Protein AF-A0A6A6VDF6-F1 (afdb_monomer)

Secondary structure (DSSP, 8-state):
------SBSSHHHHHHHHHH-B----TT-B-TTT-PBEEPSS---S----S-S---EEEEE-TTS-EEEHHHHHHHHHH-S--B-TTT--B-B--TTHHHHHHH---HHHHHHHHHHHHHHHTT-HHHHHHHHHHHHHHHHHHHHHHHHHHH--SSHHHHHHHHHHHHHHHHHTTSS--------------

Structure (mmCIF, N/CA/C/O backbone):
data_AF-A0A6A6VDF6-F1
#
_entry.id   AF-A0A6A6VDF6-F1
#
loop_
_atom_site.group_PDB
_atom_site.id
_atom_site.type_symbol
_atom_site.label_atom_id
_atom_site.label_alt_id
_atom_site.label_comp_id
_atom_site.label_asym_id
_atom_site.label_entity_id
_atom_site.label_seq_id
_atom_site.pdbx_PDB_ins_code
_atom_site.Cartn_x
_atom_site.Cartn_y
_atom_site.Cartn_z
_atom_site.occupancy
_atom_site.B_iso_or_equiv
_atom_site.auth_seq_id
_atom_site.auth_comp_id
_atom_site.auth_asym_id
_atom_site.auth_atom_id
_atom_site.pdbx_PDB_model_num
ATOM 1 N N . MET A 1 1 ? -11.102 -23.446 1.096 1.00 37.62 1 MET A N 1
ATOM 2 C CA . MET A 1 1 ? -10.041 -22.755 0.337 1.00 37.62 1 MET A CA 1
ATOM 3 C C . MET A 1 1 ? -10.250 -21.279 0.611 1.00 37.62 1 MET A C 1
ATOM 5 O O . MET A 1 1 ? -11.314 -20.788 0.270 1.00 37.62 1 MET A O 1
ATOM 9 N N . ALA A 1 2 ? -9.369 -20.634 1.377 1.00 41.72 2 ALA A N 1
ATOM 10 C CA . ALA A 1 2 ? -9.493 -19.199 1.618 1.00 41.72 2 ALA A CA 1
ATOM 11 C C . ALA A 1 2 ? -9.151 -18.491 0.305 1.00 41.72 2 ALA A C 1
ATOM 13 O O . ALA A 1 2 ? -8.093 -18.762 -0.264 1.00 41.72 2 ALA A O 1
ATOM 14 N N . ASN A 1 3 ? -10.070 -17.674 -0.204 1.00 47.56 3 ASN A N 1
ATOM 15 C CA . ASN A 1 3 ? -9.808 -16.845 -1.371 1.00 47.56 3 ASN A CA 1
ATOM 16 C C . ASN A 1 3 ? -8.631 -15.931 -1.009 1.00 47.56 3 ASN A C 1
ATOM 18 O O . ASN A 1 3 ? -8.730 -15.139 -0.077 1.00 47.56 3 ASN A O 1
ATOM 22 N N . ASN A 1 4 ? -7.504 -16.110 -1.698 1.00 54.25 4 ASN A N 1
ATOM 23 C CA . ASN A 1 4 ? -6.326 -15.246 -1.583 1.00 54.25 4 ASN A CA 1
ATOM 24 C C . ASN A 1 4 ? -6.492 -13.963 -2.409 1.00 54.25 4 ASN A C 1
ATOM 26 O O . ASN A 1 4 ? -5.514 -13.253 -2.627 1.00 54.25 4 ASN A O 1
ATOM 30 N N . ASP A 1 5 ? -7.705 -13.688 -2.885 1.00 64.50 5 ASP A N 1
ATOM 31 C CA . ASP A 1 5 ? -7.997 -12.454 -3.586 1.00 64.50 5 ASP A CA 1
ATOM 32 C C . ASP A 1 5 ? -7.853 -11.301 -2.587 1.00 64.50 5 ASP A C 1
ATOM 34 O O . ASP A 1 5 ? -8.488 -11.321 -1.523 1.00 64.50 5 ASP A O 1
ATOM 38 N N . PRO A 1 6 ? -6.980 -10.324 -2.873 1.00 73.56 6 PRO A N 1
ATOM 39 C CA . PRO A 1 6 ? -6.805 -9.192 -1.990 1.00 73.56 6 PRO A CA 1
ATOM 40 C C . PRO A 1 6 ? -8.129 -8.433 -1.852 1.00 73.56 6 PRO A C 1
ATOM 42 O O . PRO A 1 6 ? -8.826 -8.212 -2.843 1.00 73.56 6 PRO A O 1
ATOM 45 N N . PRO A 1 7 ? -8.483 -8.007 -0.631 1.00 80.94 7 PRO A N 1
ATOM 46 C CA . PRO A 1 7 ? -9.771 -7.377 -0.364 1.00 80.94 7 PRO A CA 1
ATOM 47 C C . PRO A 1 7 ? -9.919 -5.985 -0.993 1.00 80.94 7 PRO A C 1
ATOM 49 O O . PRO A 1 7 ? -11.035 -5.470 -1.040 1.00 80.94 7 PRO A O 1
ATOM 52 N N . PHE A 1 8 ? -8.828 -5.367 -1.460 1.00 87.31 8 PHE A N 1
ATOM 53 C CA . PHE A 1 8 ? -8.838 -4.015 -2.016 1.00 87.31 8 PHE A CA 1
ATOM 54 C C . PHE A 1 8 ? -8.110 -3.933 -3.363 1.00 87.31 8 PHE A C 1
ATOM 56 O O . PHE A 1 8 ? -7.051 -4.529 -3.567 1.00 87.31 8 PHE A O 1
ATOM 63 N N . GLU A 1 9 ? -8.650 -3.118 -4.267 1.00 83.19 9 GLU A N 1
ATOM 64 C CA . GLU A 1 9 ? -8.096 -2.907 -5.610 1.00 83.19 9 GLU A CA 1
ATOM 65 C C . GLU A 1 9 ? -6.857 -2.001 -5.611 1.00 83.19 9 GLU A C 1
ATOM 67 O O . GLU A 1 9 ? -6.072 -2.028 -6.553 1.00 83.19 9 GLU A O 1
ATOM 72 N N . SER A 1 10 ? -6.667 -1.182 -4.571 1.00 84.00 10 SER A N 1
ATOM 73 C CA . SER A 1 10 ? -5.547 -0.241 -4.499 1.00 84.00 10 SER A CA 1
ATOM 74 C C . SER A 1 10 ? -5.135 0.119 -3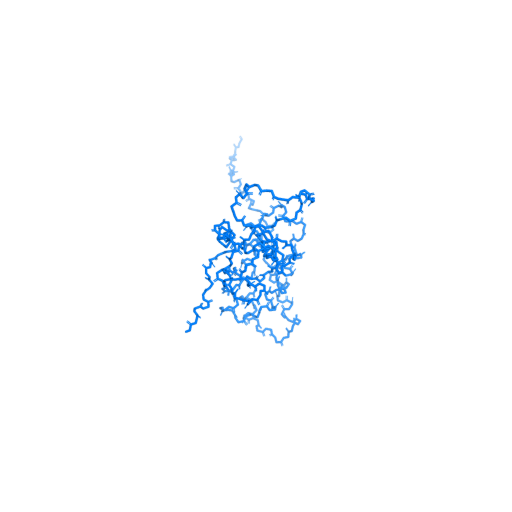.067 1.00 84.00 10 SER A C 1
ATOM 76 O O . SER A 1 10 ? -5.892 -0.046 -2.101 1.00 84.00 10 SER A O 1
ATOM 78 N N . ARG A 1 11 ? -3.935 0.699 -2.939 1.00 88.81 11 ARG A N 1
ATOM 79 C CA . ARG A 1 11 ? -3.426 1.287 -1.687 1.00 88.81 11 ARG A CA 1
ATOM 80 C C . ARG A 1 11 ? -4.340 2.396 -1.151 1.00 88.81 11 ARG A C 1
ATOM 82 O O . ARG A 1 11 ? -4.521 2.499 0.057 1.00 88.81 11 ARG A O 1
ATOM 89 N N . THR A 1 12 ? -4.944 3.190 -2.033 1.00 88.81 12 THR A N 1
ATOM 90 C CA . THR A 1 12 ? -5.851 4.286 -1.657 1.00 88.81 12 THR A CA 1
ATOM 91 C C . THR A 1 12 ? -7.123 3.752 -1.009 1.00 88.81 12 THR A C 1
ATOM 93 O O . THR A 1 12 ? -7.444 4.137 0.111 1.00 88.81 12 THR A O 1
ATOM 96 N N . THR A 1 13 ? -7.782 2.781 -1.651 1.00 90.19 13 THR A N 1
ATOM 97 C CA . THR A 1 13 ? -8.988 2.132 -1.101 1.00 90.19 13 THR A CA 1
ATOM 98 C C . THR A 1 13 ? -8.709 1.428 0.227 1.00 90.19 13 THR A C 1
ATOM 100 O O . THR A 1 13 ? -9.561 1.381 1.110 1.00 90.19 13 THR A O 1
ATOM 103 N N . PHE A 1 14 ? -7.485 0.923 0.406 1.00 92.56 14 PHE A N 1
ATOM 104 C CA . PHE A 1 14 ? -7.053 0.368 1.682 1.00 92.56 14 PHE A CA 1
ATOM 105 C C . PHE A 1 14 ? -6.965 1.435 2.786 1.00 92.56 14 PHE A C 1
ATOM 107 O O . PHE A 1 14 ? -7.399 1.180 3.907 1.00 92.56 14 PHE A O 1
ATOM 114 N N . PHE A 1 15 ? -6.442 2.631 2.503 1.00 92.31 15 PHE A N 1
ATOM 115 C CA . PHE A 1 15 ? -6.383 3.709 3.497 1.00 92.31 15 PHE A CA 1
ATOM 116 C C . PHE A 1 15 ? -7.769 4.253 3.863 1.00 92.31 15 PHE A C 1
ATOM 118 O O . PHE A 1 15 ? -8.039 4.450 5.046 1.00 92.31 15 PHE A O 1
ATOM 125 N N . GLU A 1 16 ? -8.681 4.376 2.898 1.00 92.50 16 GLU A N 1
ATOM 126 C CA . GLU A 1 16 ? -10.089 4.707 3.172 1.00 92.50 16 GLU A CA 1
ATOM 127 C C . GLU A 1 16 ? -10.763 3.655 4.066 1.00 92.50 16 GLU A C 1
ATOM 129 O O . GLU A 1 16 ? -11.541 3.980 4.966 1.00 92.50 16 GLU A O 1
ATOM 134 N N . TYR A 1 17 ? -10.441 2.375 3.862 1.00 93.12 17 TYR A N 1
ATOM 135 C CA . TYR A 1 17 ? -10.909 1.306 4.738 1.00 93.12 17 TYR A CA 1
ATOM 136 C C . TYR A 1 17 ? -10.392 1.476 6.174 1.00 93.12 17 TYR A C 1
ATOM 138 O O . TYR A 1 17 ? -11.167 1.305 7.117 1.00 93.12 17 TYR A O 1
ATOM 146 N N . LEU A 1 18 ? -9.118 1.841 6.371 1.00 92.81 18 LEU A N 1
ATOM 147 C CA . LEU A 1 18 ? -8.559 2.048 7.714 1.00 92.81 18 LEU A CA 1
ATOM 148 C C . LEU A 1 18 ? -9.300 3.141 8.489 1.00 92.81 18 LEU A C 1
ATOM 150 O O . LEU A 1 18 ? -9.537 2.981 9.686 1.00 92.81 18 LEU A O 1
ATOM 154 N N . ASP A 1 19 ? -9.708 4.218 7.817 1.00 90.25 19 ASP A N 1
ATOM 155 C CA . ASP A 1 19 ? -10.449 5.313 8.449 1.00 90.25 19 ASP A CA 1
ATOM 156 C C . ASP A 1 19 ? -11.809 4.874 9.004 1.00 90.25 19 ASP A C 1
ATOM 158 O O . ASP A 1 19 ? -12.257 5.403 10.029 1.00 90.25 19 ASP A O 1
ATOM 162 N N . ASN A 1 20 ? -12.417 3.870 8.371 1.00 89.94 20 ASN A N 1
ATOM 163 C CA . ASN A 1 20 ? -13.711 3.303 8.743 1.00 89.94 20 ASN A CA 1
ATOM 164 C C . ASN A 1 20 ? -13.606 2.066 9.652 1.00 89.94 20 ASN A C 1
ATOM 166 O O . ASN A 1 20 ? -14.602 1.655 10.239 1.00 89.94 20 ASN A O 1
ATOM 170 N N . SER A 1 21 ? -12.413 1.488 9.807 1.00 90.75 21 SER A N 1
ATOM 171 C CA . SER A 1 21 ? -12.190 0.216 10.519 1.00 90.75 21 SER A CA 1
ATOM 172 C C . SER A 1 21 ? -11.595 0.409 11.909 1.00 90.75 21 SER A C 1
ATOM 174 O O . SER A 1 21 ? -10.763 -0.380 12.365 1.00 90.75 21 SER A O 1
ATOM 176 N N . LYS A 1 22 ? -11.998 1.490 12.577 1.00 91.75 22 LYS A N 1
ATOM 177 C CA . LYS A 1 22 ? -11.599 1.784 13.953 1.00 91.75 22 LYS A CA 1
ATOM 178 C C . LYS A 1 22 ? -12.297 0.812 14.889 1.00 91.75 22 LYS A C 1
ATOM 180 O O . LYS A 1 22 ? -13.502 0.601 14.773 1.00 91.75 22 LYS A O 1
ATOM 185 N N . VAL A 1 23 ? -11.537 0.224 15.801 1.00 90.25 23 VAL A N 1
ATOM 186 C CA . VAL A 1 23 ? -12.050 -0.793 16.719 1.00 90.25 23 VAL A CA 1
ATOM 187 C C . VAL A 1 23 ? -11.798 -0.406 18.157 1.00 90.25 23 VAL A C 1
ATOM 189 O O . VAL A 1 23 ? -10.811 0.246 18.493 1.00 90.25 23 VAL A O 1
ATOM 192 N N . ASP A 1 24 ? -12.697 -0.853 19.018 1.00 88.19 24 ASP A N 1
ATOM 193 C CA . ASP A 1 24 ? -12.529 -0.702 20.447 1.00 88.19 24 ASP A CA 1
ATOM 194 C C . ASP A 1 24 ? -11.635 -1.829 20.961 1.00 88.19 24 ASP A C 1
ATOM 196 O O . ASP A 1 24 ? -11.909 -3.015 20.763 1.00 88.19 24 ASP A O 1
ATOM 200 N N . VAL A 1 25 ? -10.530 -1.450 21.597 1.00 84.06 25 VAL A N 1
ATOM 201 C CA . VAL A 1 25 ? -9.543 -2.385 22.138 1.00 84.06 25 VAL A CA 1
ATOM 202 C C . VAL A 1 25 ? -9.620 -2.424 23.654 1.00 84.06 25 VAL A C 1
ATOM 204 O O . VAL A 1 25 ? -10.074 -1.482 24.308 1.00 84.06 25 VAL A O 1
ATOM 207 N N . THR A 1 26 ? -9.158 -3.528 24.234 1.00 81.94 26 THR A N 1
ATOM 208 C CA . THR A 1 26 ? -9.005 -3.624 25.684 1.00 81.94 26 THR A CA 1
ATOM 209 C C . THR A 1 26 ? -8.045 -2.536 26.176 1.00 81.94 26 THR A C 1
ATOM 211 O O . THR A 1 26 ? -6.965 -2.396 25.590 1.00 81.94 26 THR A O 1
ATOM 214 N N . PRO A 1 27 ? -8.378 -1.801 27.253 1.00 78.62 27 PRO A N 1
ATOM 215 C CA . PRO A 1 27 ? -7.474 -0.813 27.832 1.00 78.62 27 PRO A CA 1
ATOM 216 C C . PRO A 1 27 ? -6.091 -1.417 28.106 1.00 78.62 27 PRO A C 1
ATOM 218 O O . PRO A 1 27 ? -5.984 -2.481 28.714 1.00 78.62 27 PRO A O 1
ATOM 221 N N . GLY A 1 28 ? -5.034 -0.753 27.631 1.00 79.50 28 GLY A N 1
ATOM 222 C CA . GLY A 1 28 ? -3.654 -1.241 27.744 1.00 79.50 28 GLY A CA 1
ATOM 223 C C . GLY A 1 28 ? -3.185 -2.161 26.609 1.00 79.50 28 GLY A C 1
ATOM 224 O O . GLY A 1 28 ? -2.050 -2.638 26.661 1.00 79.50 28 GLY A O 1
ATOM 225 N N . ALA A 1 29 ? -4.006 -2.403 25.580 1.00 85.31 29 ALA A N 1
ATOM 226 C CA . ALA A 1 29 ? -3.548 -3.035 24.343 1.00 85.31 29 ALA A CA 1
ATOM 227 C C . ALA A 1 29 ? -2.436 -2.197 23.694 1.00 85.31 29 ALA A C 1
ATOM 229 O O . ALA A 1 29 ? -2.516 -0.968 23.652 1.00 85.31 29 ALA A O 1
ATOM 230 N N . LYS A 1 30 ? -1.399 -2.866 23.184 1.00 89.62 30 LYS A N 1
ATOM 231 C CA . LYS A 1 30 ? -0.235 -2.219 22.568 1.00 89.62 30 LYS A CA 1
ATOM 232 C C . LYS A 1 30 ? -0.214 -2.462 21.068 1.00 89.62 30 LYS A C 1
ATOM 234 O O . LYS A 1 30 ? -0.606 -3.527 20.606 1.00 89.62 30 LYS A O 1
ATOM 239 N N . CYS A 1 31 ? 0.276 -1.484 20.320 1.00 89.00 31 CYS A N 1
ATOM 240 C CA . CYS A 1 31 ? 0.545 -1.634 18.897 1.00 89.00 31 CYS A CA 1
ATOM 241 C C . CYS A 1 31 ? 1.783 -2.518 18.684 1.00 89.00 31 CYS A C 1
ATOM 243 O O . CYS A 1 31 ? 2.833 -2.251 19.260 1.00 89.00 31 CYS A O 1
ATOM 245 N N . ASP A 1 32 ? 1.715 -3.513 17.803 1.00 88.75 32 ASP A N 1
ATOM 246 C CA . ASP A 1 32 ? 2.871 -4.379 17.517 1.00 88.75 32 ASP A CA 1
ATOM 247 C C . ASP A 1 32 ? 3.976 -3.695 16.689 1.00 88.75 32 ASP A C 1
ATOM 249 O O . ASP A 1 32 ? 5.085 -4.214 16.598 1.00 88.75 32 ASP A O 1
ATOM 253 N N . ILE A 1 33 ? 3.695 -2.529 16.091 1.00 88.56 33 ILE A N 1
ATOM 254 C CA . ILE A 1 33 ? 4.665 -1.775 15.277 1.00 88.56 33 ILE A CA 1
ATOM 255 C C . ILE A 1 33 ? 5.471 -0.794 16.140 1.00 88.56 33 ILE A C 1
ATOM 257 O O . ILE A 1 33 ? 6.688 -0.721 16.010 1.00 88.56 33 ILE A O 1
ATOM 261 N N . CYS A 1 34 ? 4.801 -0.021 17.002 1.00 88.19 34 CYS A N 1
ATOM 262 C CA . CYS A 1 34 ? 5.433 1.038 17.801 1.00 88.19 34 CYS A CA 1
ATOM 263 C C . CYS A 1 34 ? 5.451 0.760 19.312 1.00 88.19 34 CYS A C 1
ATOM 265 O O . CYS A 1 34 ? 6.075 1.505 20.058 1.00 88.19 34 CYS A O 1
ATOM 267 N N . HIS A 1 35 ? 4.768 -0.290 19.777 1.00 88.56 35 HIS A N 1
ATOM 268 C CA . HIS A 1 35 ? 4.619 -0.669 21.191 1.00 88.56 35 HIS A CA 1
ATOM 269 C C . HIS A 1 35 ? 3.893 0.345 22.088 1.00 88.56 35 HIS A C 1
ATOM 271 O O . HIS A 1 35 ? 3.819 0.143 23.305 1.00 88.56 35 HIS A O 1
ATOM 277 N N . LEU A 1 36 ? 3.298 1.377 21.487 1.00 85.94 36 LEU A N 1
ATOM 278 C CA . LEU A 1 36 ? 2.483 2.384 22.159 1.00 85.94 36 LEU A CA 1
ATOM 279 C C . LEU A 1 36 ? 1.087 1.862 22.489 1.00 85.94 36 LEU A C 1
ATOM 281 O O . LEU A 1 36 ? 0.604 0.906 21.874 1.00 85.94 36 LEU A O 1
ATOM 285 N N . THR A 1 37 ? 0.439 2.501 23.461 1.00 86.50 37 THR A N 1
ATOM 286 C CA . THR A 1 37 ? -0.911 2.124 23.893 1.00 86.50 37 THR A CA 1
ATOM 287 C C . THR A 1 37 ? -1.932 2.555 22.846 1.00 86.50 37 THR A C 1
ATOM 289 O O . THR A 1 37 ? -1.972 3.711 22.426 1.00 86.50 37 THR A O 1
ATOM 292 N N . LEU A 1 38 ? -2.774 1.612 22.438 1.00 87.19 38 LEU A N 1
ATOM 293 C CA . LEU A 1 38 ? -3.853 1.852 21.496 1.00 87.19 38 LEU A CA 1
ATOM 294 C C . LEU A 1 38 ? -5.054 2.496 22.198 1.00 87.19 38 LEU A C 1
ATOM 296 O O . LEU A 1 38 ? -5.444 2.069 23.287 1.00 87.19 38 LEU A O 1
ATOM 300 N N . THR A 1 39 ? -5.662 3.496 21.563 1.00 82.88 39 THR A N 1
ATOM 301 C CA . THR A 1 39 ? -6.882 4.142 22.048 1.00 82.88 39 THR A CA 1
ATOM 302 C C . THR A 1 39 ? -8.127 3.661 21.326 1.00 82.88 39 THR A C 1
ATOM 304 O O . THR A 1 39 ? -8.152 3.423 20.116 1.00 82.88 39 THR A O 1
ATOM 307 N N . THR A 1 40 ? -9.176 3.532 22.129 1.00 72.50 40 THR A N 1
ATOM 308 C CA . THR A 1 40 ? -10.550 3.237 21.734 1.00 72.50 40 THR A CA 1
ATOM 309 C C . THR A 1 40 ? -11.157 4.431 20.994 1.00 72.50 40 THR A C 1
ATOM 311 O O . THR A 1 40 ? -10.842 5.583 21.288 1.00 72.50 40 THR A O 1
ATOM 314 N N . SER A 1 41 ? -12.055 4.166 20.045 1.00 61.44 41 SER A N 1
ATOM 315 C CA . SER A 1 41 ? -12.654 5.181 19.165 1.00 61.44 41 SER A CA 1
ATOM 316 C C . SER A 1 41 ? -13.641 6.138 19.860 1.00 61.44 41 SER A C 1
ATOM 318 O O . SER A 1 41 ? -14.020 7.165 19.293 1.00 61.44 41 SER A O 1
ATOM 320 N N . ALA A 1 42 ? -14.042 5.831 21.095 1.00 54.16 42 ALA A N 1
ATOM 321 C CA . ALA A 1 42 ? -14.980 6.626 21.875 1.00 54.16 42 ALA A CA 1
ATOM 322 C C . ALA A 1 42 ? -14.275 7.708 22.722 1.00 54.16 42 ALA A C 1
ATOM 324 O O . ALA A 1 42 ? -13.282 7.413 23.393 1.00 54.16 42 ALA A O 1
ATOM 325 N N . PRO A 1 43 ? -14.825 8.936 22.806 1.00 47.25 43 PRO A N 1
ATOM 326 C CA . PRO A 1 43 ? -14.380 9.922 23.778 1.00 47.25 43 PRO A CA 1
ATOM 327 C C .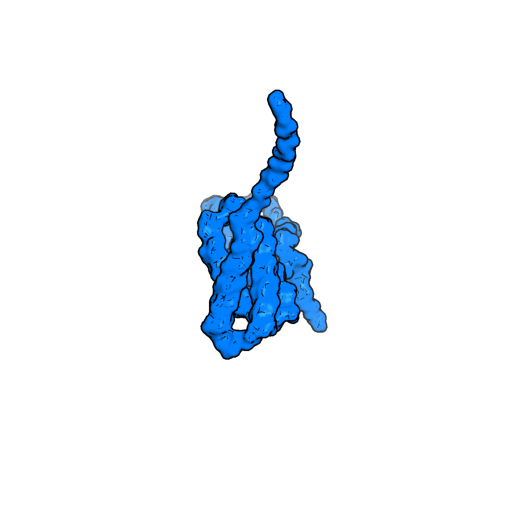 PRO A 1 43 ? -14.859 9.479 25.164 1.00 47.25 43 PRO A C 1
ATOM 329 O O . PRO A 1 43 ? -15.961 9.818 25.595 1.00 47.25 43 PRO A O 1
ATOM 332 N N . GLN A 1 44 ? -14.060 8.681 25.873 1.00 49.22 44 GLN A N 1
ATOM 333 C CA . GLN A 1 44 ? -14.355 8.391 27.270 1.00 49.22 44 GLN A CA 1
ATOM 334 C C . GLN A 1 44 ? -14.008 9.604 28.130 1.00 49.22 44 GLN A C 1
ATOM 336 O O . GLN A 1 44 ? -12.873 9.866 28.521 1.00 49.22 44 GLN A O 1
ATOM 341 N N . VAL A 1 45 ? -15.072 10.359 28.379 1.00 44.53 45 VAL A N 1
ATOM 342 C CA . VAL A 1 45 ? -15.262 11.272 29.494 1.00 44.53 45 VAL A CA 1
ATOM 343 C C . VAL A 1 45 ? -14.790 10.607 30.798 1.00 44.53 45 VAL A C 1
ATOM 345 O O . VAL A 1 45 ? -15.256 9.531 31.159 1.00 44.53 45 VAL A O 1
ATOM 348 N N . LEU A 1 46 ? -13.921 11.335 31.505 1.00 49.12 46 LEU A N 1
ATOM 349 C CA . LEU A 1 46 ? -13.503 11.194 32.907 1.00 49.12 46 LEU A CA 1
ATOM 350 C C . LEU A 1 46 ? -12.466 10.107 33.267 1.00 49.12 46 LEU A C 1
ATOM 352 O O . LEU A 1 46 ? -12.774 9.012 33.717 1.00 49.12 46 LEU A O 1
ATOM 356 N N . GLN A 1 47 ? -11.223 10.601 33.307 1.00 53.97 47 GLN A N 1
ATOM 357 C CA . GLN A 1 47 ? -10.403 10.667 34.523 1.00 53.97 47 GLN A CA 1
ATOM 358 C C . GLN A 1 47 ? -9.593 9.419 34.898 1.00 53.97 47 GLN A C 1
ATOM 360 O O . GLN A 1 47 ? -10.014 8.613 35.720 1.00 53.97 47 GLN A O 1
ATOM 365 N N . GLN A 1 48 ? -8.326 9.413 34.463 1.00 46.25 48 GLN A N 1
ATOM 366 C CA . GLN A 1 48 ? -7.197 9.470 35.399 1.00 46.25 48 GLN A CA 1
ATOM 367 C C . GLN A 1 48 ? -5.865 9.831 34.720 1.00 46.25 48 GLN A C 1
ATOM 369 O O . GLN A 1 48 ? -5.466 9.239 33.728 1.00 46.25 48 GLN A O 1
ATOM 374 N N . ALA A 1 49 ? -5.199 10.794 35.364 1.00 40.94 49 ALA A N 1
ATOM 375 C CA . ALA A 1 49 ? -3.774 11.114 35.334 1.00 40.94 49 ALA A CA 1
ATOM 376 C C . ALA A 1 49 ? -3.168 11.662 34.029 1.00 40.94 49 ALA A C 1
ATOM 378 O O . ALA A 1 49 ? -2.664 10.956 33.165 1.00 40.94 49 ALA A O 1
ATOM 379 N N . ALA A 1 50 ? -3.100 12.992 34.006 1.00 45.72 50 ALA A N 1
ATOM 380 C CA . ALA A 1 50 ? -2.062 13.766 33.351 1.00 45.72 50 ALA A CA 1
ATOM 381 C C . ALA A 1 50 ? -0.652 13.181 33.588 1.00 45.72 50 ALA A C 1
ATOM 383 O O . ALA A 1 50 ? -0.023 13.465 34.604 1.00 45.72 50 ALA A O 1
ATOM 384 N N . THR A 1 51 ? -0.139 12.436 32.612 1.00 40.84 51 THR A N 1
ATOM 385 C CA . THR A 1 51 ? 1.293 12.356 32.302 1.00 40.84 51 THR A CA 1
ATOM 386 C C . THR A 1 51 ? 1.439 12.302 30.779 1.00 40.84 51 THR A C 1
ATOM 388 O O . THR A 1 51 ? 1.095 11.296 30.173 1.00 40.84 51 THR A O 1
ATOM 391 N N . SER A 1 52 ? 1.894 13.419 30.196 1.00 43.19 52 SER A N 1
ATOM 392 C CA . SER A 1 52 ? 2.267 13.662 28.784 1.00 43.19 52 SER A CA 1
ATOM 393 C C . SER A 1 52 ? 1.225 13.357 27.693 1.00 43.19 52 SER A C 1
ATOM 395 O O . SER A 1 52 ? 0.884 12.217 27.410 1.00 43.19 52 SER A O 1
ATOM 397 N N . ALA A 1 53 ? 0.787 14.413 27.012 1.00 45.16 53 ALA A N 1
ATOM 398 C CA . ALA A 1 53 ? -0.240 14.445 25.975 1.00 45.16 53 ALA A CA 1
ATOM 399 C C . ALA A 1 53 ? 0.159 13.857 24.596 1.00 45.16 53 ALA A C 1
ATOM 401 O O . ALA A 1 53 ? -0.393 14.284 23.592 1.00 45.16 53 ALA A O 1
ATOM 402 N N . GLU A 1 54 ? 1.092 12.906 24.494 1.00 53.22 54 GLU A N 1
ATOM 403 C CA . GLU A 1 54 ? 1.863 12.754 23.241 1.00 53.22 54 GLU A CA 1
ATOM 404 C C . GLU A 1 54 ? 2.067 11.304 22.743 1.00 53.22 54 GLU A C 1
ATOM 406 O O . GLU A 1 54 ? 3.069 11.056 22.087 1.00 53.22 54 GLU A O 1
ATOM 411 N N . ASP A 1 55 ? 1.200 10.320 23.044 1.00 59.03 55 ASP A N 1
ATOM 412 C CA . ASP A 1 55 ? 1.544 8.918 22.683 1.00 59.03 55 ASP A CA 1
ATOM 413 C C . ASP A 1 55 ? 0.375 7.935 22.460 1.00 59.03 55 ASP A C 1
ATOM 415 O O . ASP A 1 55 ? 0.472 6.736 22.727 1.00 59.03 55 ASP A O 1
ATOM 419 N N . HIS A 1 56 ? -0.773 8.440 22.007 1.00 65.25 56 HIS A N 1
ATOM 420 C CA . HIS A 1 56 ? -1.987 7.639 21.838 1.00 65.25 56 HIS A CA 1
ATOM 421 C C . HIS A 1 56 ? -2.303 7.400 20.355 1.00 65.25 56 HIS A C 1
ATOM 423 O O . HIS A 1 56 ? -2.615 8.339 19.625 1.00 65.25 56 HIS A O 1
ATOM 429 N N . GLU A 1 57 ? -2.276 6.137 19.925 1.00 79.06 57 GLU A N 1
ATOM 430 C CA . GLU A 1 57 ? -2.568 5.723 18.545 1.00 79.06 57 GLU A CA 1
ATOM 431 C C . GLU A 1 57 ? -3.965 5.104 18.425 1.00 79.06 57 GLU A C 1
ATOM 433 O O . GLU A 1 57 ? -4.326 4.212 19.191 1.00 79.06 57 GLU A O 1
ATOM 438 N N . VAL A 1 58 ? -4.746 5.527 17.428 1.00 89.12 58 VAL A N 1
ATOM 439 C CA . VAL A 1 58 ? -6.102 4.998 17.201 1.00 89.12 58 VAL A CA 1
ATOM 440 C C . VAL A 1 58 ? -6.024 3.560 16.697 1.00 89.12 58 VAL A C 1
ATOM 442 O O . VAL A 1 58 ? -5.378 3.300 15.680 1.00 89.12 58 VAL A O 1
ATOM 445 N N . ALA A 1 59 ? -6.710 2.632 17.365 1.00 91.25 59 ALA A N 1
ATOM 446 C CA . ALA A 1 59 ? -6.742 1.233 16.951 1.00 91.25 59 ALA A CA 1
ATOM 447 C C . ALA A 1 59 ? -7.568 1.025 15.674 1.00 91.25 59 ALA A C 1
ATOM 449 O O . ALA A 1 59 ? -8.736 1.412 15.605 1.00 91.25 59 ALA A O 1
ATOM 450 N N . VAL A 1 60 ? -6.984 0.348 14.685 1.00 93.00 60 VAL A N 1
ATOM 451 C CA . VAL A 1 60 ? -7.661 -0.080 13.453 1.00 93.00 60 VAL A CA 1
ATOM 452 C C . VAL A 1 60 ? -7.459 -1.569 13.211 1.00 93.00 60 VAL A C 1
ATOM 454 O O . VAL A 1 60 ? -6.386 -2.108 13.486 1.00 93.00 60 VAL A O 1
ATOM 457 N N . GLN A 1 61 ? -8.482 -2.236 12.675 1.00 93.81 61 GLN A N 1
ATOM 458 C CA . GLN A 1 61 ? -8.439 -3.661 12.356 1.00 93.81 61 GLN A CA 1
ATOM 459 C C . GLN A 1 61 ? -8.305 -3.903 10.849 1.00 93.81 61 GLN A C 1
ATOM 461 O O . GLN A 1 61 ? -9.105 -3.433 10.040 1.00 93.81 61 GLN A O 1
ATOM 466 N N . LEU A 1 62 ? -7.307 -4.698 10.467 1.00 93.75 62 LEU A N 1
ATOM 467 C CA . LEU A 1 62 ? -7.126 -5.159 9.092 1.00 93.75 62 LEU A CA 1
ATOM 468 C C . LEU A 1 62 ? -8.126 -6.271 8.728 1.00 93.75 62 LEU A C 1
ATOM 470 O O . LEU A 1 62 ? -8.588 -6.984 9.617 1.00 93.75 62 LEU A O 1
ATOM 474 N N . PRO A 1 63 ? -8.375 -6.539 7.430 1.00 90.44 63 PRO A N 1
ATOM 475 C CA . PRO A 1 63 ? -9.256 -7.636 6.997 1.00 90.44 63 PRO A CA 1
ATOM 476 C C . PRO A 1 63 ? -8.812 -9.021 7.485 1.00 90.44 63 PRO A C 1
ATOM 478 O O . PRO A 1 63 ? -9.617 -9.927 7.662 1.00 90.44 63 PRO A O 1
ATOM 481 N N . CYS A 1 64 ? -7.513 -9.180 7.751 1.00 91.12 64 CYS A N 1
ATOM 482 C CA . CYS A 1 64 ? -6.928 -10.374 8.356 1.00 91.12 64 CYS A CA 1
ATOM 483 C C . CYS A 1 64 ? -7.063 -10.413 9.890 1.00 91.12 64 CYS A C 1
ATOM 485 O O . CYS A 1 64 ? -6.340 -11.165 10.535 1.00 91.12 64 CYS A O 1
ATOM 487 N N . THR A 1 65 ? -7.940 -9.596 10.482 1.00 92.06 65 THR A N 1
ATOM 488 C CA . THR A 1 65 ? -8.249 -9.456 11.922 1.00 92.06 65 THR A CA 1
ATOM 489 C C . THR A 1 65 ? -7.154 -8.888 12.831 1.00 92.06 65 THR A C 1
ATOM 491 O O . THR A 1 65 ? -7.432 -8.617 13.998 1.00 92.06 65 THR A O 1
ATOM 494 N N . HIS A 1 66 ? -5.946 -8.640 12.317 1.00 92.94 66 HIS A N 1
ATOM 495 C CA . HIS A 1 66 ? -4.852 -8.030 13.082 1.00 92.94 66 HIS A CA 1
ATOM 496 C C . HIS A 1 66 ? -5.109 -6.542 13.345 1.00 92.94 66 HIS A C 1
ATOM 498 O O . HIS A 1 66 ? -5.614 -5.839 12.467 1.00 92.94 66 HIS A O 1
ATOM 504 N N . ILE A 1 67 ? -4.730 -6.071 14.533 1.00 93.12 67 ILE A N 1
ATOM 505 C CA . ILE A 1 67 ? -5.000 -4.711 15.011 1.00 93.12 67 ILE A CA 1
ATOM 506 C C . ILE A 1 67 ? -3.687 -3.937 15.129 1.00 93.12 67 ILE A C 1
ATOM 508 O O . ILE A 1 67 ? -2.712 -4.446 15.675 1.00 93.12 67 ILE A O 1
ATOM 512 N N . PHE A 1 68 ? -3.669 -2.700 14.638 1.00 93.44 68 PHE A N 1
ATOM 513 C CA . PHE A 1 68 ? -2.515 -1.800 14.716 1.00 93.44 68 PHE A CA 1
ATOM 514 C C . PHE A 1 68 ? -2.962 -0.369 15.021 1.00 93.44 68 PHE A C 1
ATOM 516 O O . PHE A 1 68 ? -4.146 -0.048 14.929 1.00 93.44 68 PHE A O 1
ATOM 523 N N . GLY A 1 69 ? -2.003 0.502 15.336 1.00 92.25 69 GLY A N 1
ATOM 524 C CA . GLY A 1 69 ? -2.223 1.946 15.318 1.00 92.25 69 GLY A CA 1
ATOM 525 C C . GLY A 1 69 ? -2.419 2.432 13.884 1.00 92.25 69 GLY A C 1
ATOM 526 O O . GLY A 1 69 ? -1.670 2.020 12.990 1.00 92.25 69 GLY A O 1
ATOM 527 N N . ARG A 1 70 ? -3.416 3.293 13.656 1.00 91.69 70 ARG A N 1
ATOM 528 C CA . ARG A 1 70 ? -3.756 3.841 12.336 1.00 91.69 70 ARG A CA 1
ATOM 529 C C . ARG A 1 70 ? -2.531 4.443 11.650 1.00 91.69 70 ARG A C 1
ATOM 531 O O . ARG A 1 70 ? -2.235 4.082 10.511 1.00 91.69 70 ARG A O 1
ATOM 538 N N . ASN A 1 71 ? -1.795 5.316 12.339 1.00 90.19 71 ASN A N 1
ATOM 539 C CA . ASN A 1 71 ? -0.652 5.991 11.727 1.00 90.19 71 ASN A CA 1
ATOM 540 C C . ASN A 1 71 ? 0.518 5.027 11.542 1.00 90.19 71 ASN A C 1
ATOM 542 O O . ASN A 1 71 ? 1.272 5.145 10.578 1.00 90.19 71 ASN A O 1
ATOM 546 N N . CYS A 1 72 ? 0.658 4.038 12.428 1.00 91.88 72 CYS A N 1
ATOM 547 C CA . CYS A 1 72 ? 1.707 3.032 12.323 1.00 91.88 72 CYS A CA 1
ATOM 548 C C . CYS A 1 72 ? 1.545 2.169 11.075 1.00 91.88 72 CYS A C 1
ATOM 550 O O . CYS A 1 72 ? 2.507 1.990 10.330 1.00 91.88 72 CYS A O 1
ATOM 552 N N . ILE A 1 73 ? 0.341 1.644 10.824 1.00 93.06 73 ILE A N 1
ATOM 553 C CA . ILE A 1 73 ? 0.118 0.811 9.642 1.00 93.06 73 ILE A CA 1
ATOM 554 C C . ILE A 1 73 ? 0.156 1.640 8.354 1.00 93.06 73 ILE A C 1
ATOM 556 O O . ILE A 1 73 ? 0.667 1.160 7.344 1.00 93.06 73 ILE A O 1
ATOM 560 N N . GLU A 1 74 ? -0.304 2.893 8.387 1.00 91.31 74 GLU A N 1
ATOM 561 C CA . GLU A 1 74 ? -0.178 3.812 7.255 1.00 91.31 74 GLU A CA 1
ATOM 562 C C . GLU A 1 74 ? 1.297 4.088 6.928 1.00 91.31 74 GLU A C 1
ATOM 564 O O . GLU A 1 74 ? 1.733 3.877 5.797 1.00 91.31 74 GLU A O 1
ATOM 569 N N . THR A 1 75 ? 2.091 4.479 7.928 1.00 90.12 75 THR A N 1
ATOM 570 C CA . THR A 1 75 ? 3.528 4.753 7.778 1.00 90.12 75 THR A CA 1
ATOM 571 C C . THR A 1 75 ? 4.271 3.519 7.291 1.00 90.12 75 THR A C 1
ATOM 573 O O . THR A 1 75 ? 5.036 3.594 6.331 1.00 90.12 75 THR A O 1
ATOM 576 N N . TRP A 1 76 ? 3.982 2.357 7.883 1.00 90.50 76 TRP A N 1
ATOM 577 C CA . TRP A 1 76 ? 4.531 1.084 7.434 1.00 90.50 76 TRP A CA 1
ATOM 578 C C . TRP A 1 76 ? 4.241 0.851 5.950 1.00 90.50 76 TRP A C 1
ATOM 580 O O . TRP A 1 76 ? 5.131 0.466 5.199 1.00 90.50 76 TRP A O 1
ATOM 590 N N . LYS A 1 77 ? 3.010 1.105 5.494 1.00 89.81 77 LYS A N 1
ATOM 591 C CA . LYS A 1 77 ? 2.610 0.910 4.090 1.00 89.81 77 LYS A CA 1
ATOM 592 C C . LYS A 1 77 ? 3.149 1.966 3.133 1.00 89.81 77 LYS A C 1
ATOM 594 O O . LYS A 1 77 ? 3.210 1.705 1.938 1.00 89.81 77 LYS A O 1
ATOM 599 N N . ARG A 1 78 ? 3.541 3.135 3.633 1.00 85.06 78 ARG A N 1
ATOM 600 C CA . ARG A 1 78 ? 4.266 4.143 2.850 1.00 85.06 78 ARG A CA 1
ATOM 601 C C . ARG A 1 78 ? 5.745 3.789 2.702 1.00 85.06 78 ARG A C 1
ATOM 603 O O . ARG A 1 78 ? 6.315 4.031 1.649 1.00 85.06 78 ARG A O 1
ATOM 610 N N . GLN A 1 79 ? 6.346 3.196 3.733 1.00 82.62 79 GLN A N 1
ATOM 611 C CA . GLN A 1 79 ? 7.768 2.836 3.752 1.00 82.62 79 GLN A CA 1
ATOM 612 C C . GLN A 1 79 ? 8.063 1.458 3.151 1.00 82.62 79 GLN A C 1
ATOM 614 O O . GLN A 1 79 ? 9.183 1.205 2.713 1.00 82.62 79 GLN A O 1
ATOM 619 N N . THR A 1 80 ? 7.085 0.549 3.145 1.00 79.06 80 THR A N 1
ATOM 620 C CA . THR A 1 80 ? 7.260 -0.808 2.618 1.00 79.06 80 THR A CA 1
ATOM 621 C C . THR A 1 80 ? 6.577 -0.970 1.262 1.00 79.06 80 THR A C 1
ATOM 623 O O . THR A 1 80 ? 5.398 -0.645 1.132 1.00 79.06 80 THR A O 1
ATOM 626 N N . PRO A 1 81 ? 7.272 -1.535 0.257 1.00 70.94 81 PRO A N 1
ATOM 627 C CA . PRO A 1 81 ? 6.690 -1.759 -1.065 1.00 70.94 81 PRO A CA 1
ATOM 628 C C . PRO A 1 81 ? 5.713 -2.945 -1.090 1.00 70.94 81 PRO A C 1
ATOM 630 O O . PRO A 1 81 ? 4.976 -3.124 -2.054 1.00 70.94 81 PRO A O 1
ATOM 633 N N . THR A 1 82 ? 5.694 -3.789 -0.052 1.00 82.19 82 THR A N 1
ATOM 634 C CA . THR A 1 82 ? 4.858 -4.992 -0.041 1.00 82.19 82 THR A CA 1
ATOM 635 C C . THR A 1 82 ? 3.441 -4.689 0.459 1.00 82.19 82 THR A C 1
ATOM 637 O O . THR A 1 82 ? 3.266 -4.173 1.571 1.00 82.19 82 THR A O 1
ATOM 640 N N . PRO A 1 83 ? 2.386 -5.095 -0.270 1.00 87.44 83 PRO A N 1
ATOM 641 C CA . PRO A 1 83 ? 0.999 -4.874 0.137 1.00 87.44 83 PRO A CA 1
ATOM 642 C C . PRO A 1 83 ? 0.510 -5.852 1.220 1.00 87.44 83 PRO A C 1
ATOM 644 O O . PRO A 1 83 ? -0.681 -6.079 1.360 1.00 87.44 83 PRO A O 1
ATOM 647 N N . THR A 1 84 ? 1.389 -6.442 2.033 1.00 89.62 84 THR A N 1
ATOM 648 C CA . THR A 1 84 ? 1.039 -7.553 2.940 1.00 89.62 84 THR A CA 1
ATOM 649 C C . THR A 1 84 ? 0.934 -7.151 4.412 1.00 89.62 84 THR A C 1
ATOM 651 O O . THR A 1 84 ? 1.698 -6.308 4.878 1.00 89.62 84 THR A O 1
ATOM 654 N N . CYS A 1 85 ? 0.065 -7.785 5.198 1.00 91.50 85 CYS A N 1
ATOM 655 C CA . CYS A 1 85 ? 0.021 -7.592 6.653 1.00 91.50 85 CYS A CA 1
ATOM 656 C C . CYS A 1 85 ? 1.405 -7.838 7.306 1.00 91.50 85 CYS A C 1
ATOM 658 O O . CYS A 1 85 ? 2.025 -8.859 6.995 1.00 91.50 85 CYS A O 1
ATOM 660 N N . PRO A 1 86 ? 1.879 -6.978 8.234 1.00 91.00 86 PRO A N 1
ATOM 661 C CA . PRO A 1 86 ? 3.155 -7.189 8.929 1.00 91.00 86 PRO A CA 1
ATOM 662 C C . PRO A 1 86 ? 3.225 -8.509 9.713 1.00 91.00 86 PRO A C 1
ATOM 664 O O . PRO A 1 86 ? 4.292 -9.106 9.814 1.00 91.00 86 PRO A O 1
ATOM 667 N N . MET A 1 87 ? 2.083 -8.982 10.225 1.00 89.50 87 MET A N 1
ATOM 668 C CA . MET A 1 87 ? 2.002 -10.160 11.096 1.00 89.50 87 MET A CA 1
ATOM 669 C C . MET A 1 87 ? 1.798 -11.461 10.317 1.00 89.50 87 MET A C 1
ATOM 671 O O . MET A 1 87 ? 2.587 -12.394 10.431 1.00 89.50 87 MET A O 1
ATOM 675 N N . CYS A 1 88 ? 0.748 -11.530 9.498 1.00 89.94 88 CYS A N 1
ATOM 676 C CA . CYS A 1 88 ? 0.359 -12.771 8.816 1.00 89.94 88 CYS A CA 1
ATOM 677 C C . CYS A 1 88 ? 0.710 -12.813 7.329 1.00 89.94 88 CYS A C 1
ATOM 679 O O . CYS A 1 88 ? 0.503 -13.835 6.682 1.00 89.94 88 CYS A O 1
ATOM 681 N N . ARG A 1 89 ? 1.239 -11.716 6.775 1.00 89.19 89 ARG A N 1
ATOM 682 C CA . ARG A 1 89 ? 1.605 -11.582 5.358 1.00 89.19 89 ARG A CA 1
ATOM 683 C C . ARG A 1 89 ? 0.453 -11.745 4.356 1.00 89.19 89 ARG A C 1
ATOM 685 O O . ARG A 1 89 ? 0.716 -11.786 3.161 1.00 89.19 89 ARG A O 1
ATOM 692 N N . THR A 1 90 ? -0.806 -11.758 4.801 1.00 86.69 90 THR A N 1
ATOM 693 C CA . THR A 1 90 ? -1.973 -11.690 3.905 1.00 86.69 90 THR A CA 1
ATOM 694 C C . THR A 1 90 ? -1.906 -10.431 3.046 1.00 86.69 90 THR A C 1
ATOM 696 O O . THR A 1 90 ? -1.645 -9.346 3.574 1.00 86.69 90 THR A O 1
ATOM 699 N N . VAL A 1 91 ? -2.140 -10.573 1.740 1.00 88.81 91 VAL A N 1
ATOM 700 C CA . VAL A 1 91 ? -2.194 -9.453 0.793 1.00 88.81 91 VAL A CA 1
ATOM 701 C C . VAL A 1 91 ? -3.400 -8.576 1.129 1.00 88.81 91 VAL A C 1
ATOM 703 O O . VAL A 1 91 ? -4.511 -9.069 1.300 1.00 88.81 91 VAL A O 1
ATOM 706 N N . LEU A 1 92 ? -3.162 -7.278 1.291 1.00 89.56 92 LEU A N 1
ATOM 707 C CA . LEU A 1 92 ? -4.175 -6.298 1.669 1.00 89.56 92 LEU A CA 1
ATOM 708 C C . LEU A 1 92 ? -4.766 -5.634 0.428 1.00 89.56 92 LEU A C 1
ATOM 710 O O . LEU A 1 92 ? -5.975 -5.486 0.347 1.00 89.56 92 LEU A O 1
ATOM 714 N N . TYR A 1 93 ? -3.938 -5.260 -0.542 1.00 88.31 93 TYR A N 1
ATOM 715 C CA . TYR A 1 93 ? -4.380 -4.602 -1.767 1.00 88.31 93 TYR A CA 1
ATOM 716 C C . TYR A 1 93 ? -3.535 -5.022 -2.966 1.00 88.31 93 TYR A C 1
ATOM 718 O O . TYR A 1 93 ? -2.399 -5.460 -2.796 1.00 88.31 93 TYR A O 1
ATOM 726 N N . LEU A 1 94 ? -4.066 -4.842 -4.172 1.00 80.38 94 LEU A N 1
ATOM 727 C CA . LEU A 1 94 ? -3.282 -4.998 -5.394 1.00 80.38 94 LEU A CA 1
ATOM 728 C C . LEU A 1 94 ? -2.287 -3.840 -5.535 1.00 80.38 94 LEU A C 1
ATOM 730 O O . LEU A 1 94 ? -2.645 -2.668 -5.384 1.00 80.38 94 LEU A O 1
ATOM 734 N N . THR A 1 95 ? -1.032 -4.159 -5.845 1.00 70.62 95 THR A N 1
ATOM 735 C CA . THR A 1 95 ? -0.099 -3.180 -6.413 1.00 70.62 95 THR A CA 1
ATOM 736 C C . THR A 1 95 ? -0.104 -3.317 -7.933 1.00 70.62 95 THR A C 1
ATOM 738 O O . THR A 1 95 ? -0.297 -4.422 -8.443 1.00 70.62 95 THR A O 1
ATOM 741 N N . PRO A 1 96 ? 0.156 -2.235 -8.687 1.00 59.72 96 PRO A N 1
ATOM 742 C CA . PRO A 1 96 ? 0.312 -2.314 -10.143 1.00 59.72 96 PRO A CA 1
ATOM 743 C C . PRO A 1 96 ? 1.458 -3.248 -10.586 1.00 59.72 96 PRO A C 1
ATOM 745 O O . PRO A 1 96 ? 1.524 -3.632 -11.749 1.00 59.72 96 PRO A O 1
ATOM 748 N N . GLU A 1 97 ? 2.328 -3.675 -9.665 1.00 54.41 97 GLU A N 1
ATOM 749 C CA . GLU A 1 97 ? 3.396 -4.652 -9.910 1.00 54.41 97 GLU A CA 1
ATOM 750 C C . GLU A 1 97 ? 2.912 -6.114 -9.895 1.00 54.41 97 GLU A C 1
ATOM 752 O O . GLU A 1 97 ? 3.491 -6.963 -10.576 1.00 54.41 97 GLU A O 1
ATOM 757 N N . GLU A 1 98 ? 1.844 -6.443 -9.160 1.00 53.28 98 GLU A N 1
ATOM 758 C CA . GLU A 1 98 ? 1.315 -7.813 -9.091 1.00 53.28 98 GLU A CA 1
ATOM 759 C C . GLU A 1 98 ? 0.697 -8.352 -10.393 1.00 53.28 98 GLU A C 1
ATOM 761 O O . GLU A 1 98 ? 0.986 -9.510 -10.724 1.00 53.28 98 GLU A O 1
ATOM 766 N N . PRO A 1 99 ? -0.056 -7.583 -11.210 1.00 50.66 99 PRO A N 1
ATOM 767 C CA . PRO A 1 99 ? -0.477 -8.079 -12.518 1.00 50.66 99 PRO A CA 1
ATOM 768 C C . PRO A 1 99 ? 0.709 -8.293 -13.470 1.00 50.66 99 PRO A C 1
ATOM 770 O O . PRO A 1 99 ? 0.539 -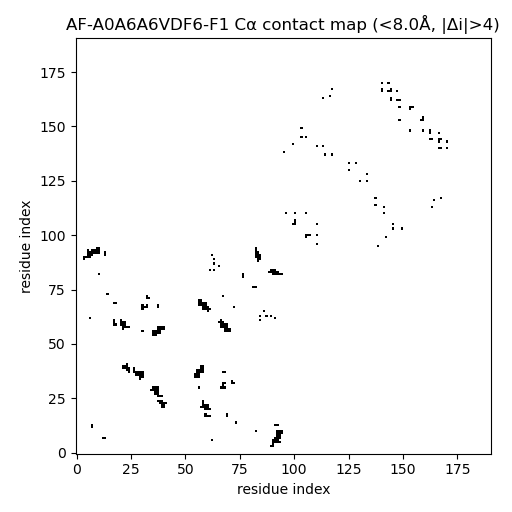8.877 -14.533 1.00 50.66 99 PRO A O 1
ATOM 773 N N . LEU A 1 100 ? 1.927 -7.876 -13.120 1.00 49.75 100 LEU A N 1
ATOM 774 C CA . LEU A 1 100 ? 3.097 -8.050 -13.975 1.00 49.75 100 LEU A CA 1
ATOM 775 C C . LEU A 1 100 ? 3.882 -9.301 -13.590 1.00 49.75 100 LEU A C 1
ATOM 777 O O . LEU A 1 100 ? 4.263 -10.057 -14.477 1.00 49.75 100 LEU A O 1
ATOM 781 N N . ILE A 1 101 ? 4.017 -9.633 -12.306 1.00 52.12 101 ILE A N 1
ATOM 782 C CA . ILE A 1 101 ? 4.676 -10.885 -11.879 1.00 52.12 101 ILE A CA 1
ATOM 783 C C . ILE A 1 101 ? 3.952 -12.111 -12.463 1.00 52.12 101 ILE A C 1
ATOM 785 O O . ILE A 1 101 ? 4.584 -13.031 -12.985 1.00 52.12 101 ILE A O 1
ATOM 789 N N . PHE A 1 102 ? 2.615 -12.105 -12.433 1.00 46.34 102 PHE A N 1
ATOM 790 C CA . PHE A 1 102 ? 1.813 -13.267 -12.827 1.00 46.34 102 PHE A CA 1
ATOM 791 C C . PHE A 1 102 ? 1.790 -13.527 -14.344 1.00 46.34 102 PHE A C 1
ATOM 793 O O . PHE A 1 102 ? 1.728 -14.679 -14.771 1.00 46.34 102 PHE A O 1
ATOM 800 N N . PHE A 1 103 ? 1.863 -12.482 -15.175 1.00 45.66 103 PHE A N 1
ATOM 801 C CA . PHE A 1 103 ? 1.719 -12.603 -16.635 1.00 45.66 103 PHE A CA 1
ATOM 802 C C . PHE A 1 103 ? 3.052 -12.721 -17.389 1.00 45.66 103 PHE A C 1
ATOM 804 O O . PHE A 1 103 ? 3.093 -13.144 -18.553 1.00 45.66 103 PHE A O 1
ATOM 811 N N . THR A 1 104 ? 4.159 -12.347 -16.747 1.00 52.59 104 THR A N 1
ATOM 812 C CA . THR A 1 104 ? 5.419 -12.079 -17.453 1.00 52.59 104 THR A CA 1
ATOM 813 C C . THR A 1 104 ? 6.502 -13.115 -17.199 1.00 52.59 104 THR A C 1
ATOM 815 O O . THR A 1 104 ? 7.400 -13.249 -18.027 1.00 52.59 104 THR A O 1
ATOM 818 N N . GLY A 1 105 ? 6.392 -13.887 -16.112 1.00 56.38 105 GLY A N 1
ATOM 819 C CA . GLY A 1 105 ? 7.423 -14.840 -15.694 1.00 56.38 105 GLY A CA 1
ATOM 820 C C . GLY A 1 105 ? 8.675 -14.175 -15.116 1.00 56.38 105 GLY A C 1
ATOM 821 O O . GLY A 1 105 ? 9.643 -14.873 -14.832 1.00 56.38 105 GLY A O 1
ATOM 822 N N . VAL A 1 106 ? 8.649 -12.851 -14.940 1.00 65.81 106 VAL A N 1
ATOM 823 C CA . VAL A 1 106 ? 9.709 -12.070 -14.301 1.00 65.81 106 VAL A CA 1
ATOM 824 C C . VAL A 1 106 ? 9.513 -12.147 -12.785 1.00 65.81 106 VAL A C 1
ATOM 826 O O . VAL A 1 106 ? 8.408 -11.955 -12.273 1.00 65.81 106 VAL A O 1
ATOM 829 N N . SER A 1 107 ? 10.567 -12.472 -12.043 1.00 64.31 107 SER A N 1
ATOM 830 C CA . SER A 1 107 ? 10.513 -12.642 -10.593 1.00 64.31 107 SER A CA 1
ATOM 831 C C . SER A 1 107 ? 10.389 -11.305 -9.858 1.00 64.31 107 SER A C 1
ATOM 833 O O . SER A 1 107 ? 10.860 -10.258 -10.305 1.00 64.31 107 SER A O 1
ATOM 835 N N . SER A 1 108 ? 9.840 -11.337 -8.640 1.00 63.91 108 SER A N 1
ATOM 836 C CA . SER A 1 108 ? 9.749 -10.153 -7.770 1.00 63.91 108 SER A CA 1
ATOM 837 C C . SER A 1 108 ? 11.114 -9.535 -7.438 1.00 63.91 108 SER A C 1
ATOM 839 O O . SER A 1 108 ? 11.182 -8.412 -6.947 1.00 63.91 108 SER A O 1
ATOM 841 N N . ARG A 1 109 ? 12.221 -10.267 -7.617 1.00 64.69 109 ARG A N 1
ATOM 842 C CA . ARG A 1 109 ? 13.572 -9.716 -7.448 1.00 64.69 109 ARG A CA 1
ATOM 843 C C . ARG A 1 109 ? 13.926 -8.795 -8.613 1.00 64.69 109 ARG A C 1
ATOM 845 O O . A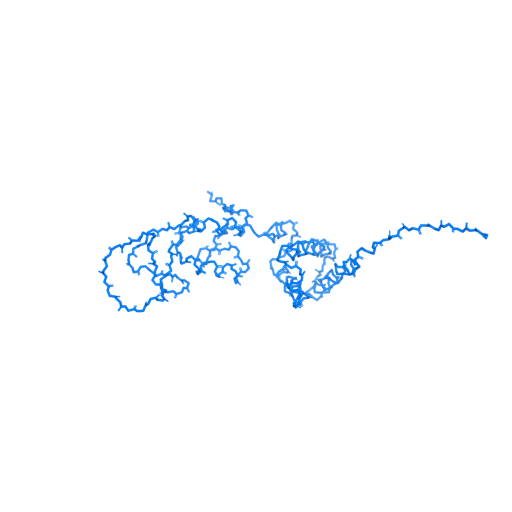RG A 1 109 ? 14.385 -7.689 -8.367 1.00 64.69 109 ARG A O 1
ATOM 852 N N . GLU A 1 110 ? 13.657 -9.233 -9.833 1.00 68.31 110 GLU A N 1
ATOM 853 C CA . GLU A 1 110 ? 13.974 -8.502 -11.064 1.00 68.31 110 GLU A CA 1
ATOM 854 C C . GLU A 1 110 ? 13.139 -7.218 -11.166 1.00 68.31 110 GLU A C 1
ATOM 856 O O . GLU A 1 110 ? 13.682 -6.150 -11.437 1.00 68.31 110 GLU A O 1
ATOM 861 N N . ILE A 1 111 ? 11.843 -7.278 -10.827 1.00 71.81 111 ILE A N 1
ATOM 862 C CA . ILE A 1 111 ? 10.976 -6.084 -10.792 1.00 71.81 111 ILE A CA 1
ATOM 863 C C . ILE A 1 111 ? 11.474 -5.065 -9.761 1.00 71.81 111 ILE A C 1
ATOM 865 O O . ILE A 1 111 ? 11.552 -3.878 -10.065 1.00 71.81 111 ILE A O 1
ATOM 869 N N . ARG A 1 112 ? 11.872 -5.515 -8.562 1.00 74.62 112 ARG A N 1
ATOM 870 C CA . ARG A 1 112 ? 12.434 -4.622 -7.534 1.00 74.62 112 ARG A CA 1
ATOM 871 C C . ARG A 1 112 ? 13.727 -3.962 -7.995 1.00 74.62 112 ARG A C 1
ATOM 873 O O . ARG A 1 112 ? 13.869 -2.758 -7.843 1.00 74.62 112 ARG A O 1
ATOM 880 N N . THR A 1 113 ? 14.637 -4.723 -8.601 1.00 72.44 113 THR A N 1
ATOM 881 C CA . THR A 1 113 ? 15.883 -4.167 -9.143 1.00 72.44 113 THR A CA 1
ATOM 882 C C . THR A 1 113 ? 15.615 -3.168 -10.268 1.00 72.44 113 THR A C 1
ATOM 884 O O . THR A 1 113 ? 16.274 -2.133 -10.333 1.00 72.44 113 THR A O 1
ATOM 887 N N . PHE A 1 114 ? 14.630 -3.426 -11.132 1.00 75.88 114 PHE A N 1
ATOM 888 C CA . PHE A 1 114 ? 14.228 -2.459 -12.151 1.00 75.88 114 PHE A CA 1
ATOM 889 C C . PHE A 1 114 ? 13.631 -1.189 -11.525 1.00 75.88 114 PHE A C 1
ATOM 891 O O . PHE A 1 114 ? 13.961 -0.091 -11.967 1.00 75.88 114 PHE A O 1
ATOM 898 N N . ARG A 1 115 ? 12.842 -1.317 -10.449 1.00 79.75 115 ARG A N 1
ATOM 899 C CA . ARG A 1 115 ? 12.287 -0.172 -9.712 1.00 79.75 115 ARG A CA 1
ATOM 900 C C . ARG A 1 115 ? 13.364 0.677 -9.069 1.00 79.75 115 ARG A C 1
ATOM 902 O O . ARG A 1 115 ? 13.342 1.883 -9.227 1.00 79.75 115 ARG A O 1
ATOM 909 N N . GLU A 1 116 ? 14.345 0.057 -8.424 1.00 76.81 116 GLU A N 1
ATOM 910 C CA . GLU A 1 116 ? 15.493 0.769 -7.853 1.00 76.81 116 GLU A CA 1
ATOM 911 C C . GLU A 1 116 ? 16.258 1.560 -8.923 1.00 76.81 116 GLU A C 1
ATOM 913 O O . GLU A 1 116 ? 16.659 2.697 -8.688 1.00 76.81 116 GLU A O 1
ATOM 918 N N . GLN A 1 117 ? 16.443 0.984 -10.116 1.00 75.06 117 GLN A N 1
ATOM 919 C CA . GLN A 1 117 ? 17.090 1.676 -11.234 1.00 75.06 117 GLN A CA 1
ATOM 920 C C . GLN A 1 117 ? 16.235 2.819 -11.787 1.00 75.06 117 GLN A C 1
ATOM 922 O O . GLN A 1 117 ? 16.779 3.867 -12.133 1.00 75.06 117 GLN A O 1
ATOM 927 N N . PHE A 1 118 ? 14.921 2.618 -11.872 1.00 78.19 118 PHE A N 1
ATOM 928 C CA . PHE A 1 118 ? 13.967 3.638 -12.285 1.00 78.19 118 PHE A CA 1
ATOM 929 C C . PHE A 1 118 ? 13.945 4.794 -11.274 1.00 78.19 118 PHE A C 1
ATOM 931 O O . PHE A 1 118 ? 14.241 5.926 -11.642 1.00 78.19 118 PHE A O 1
ATOM 938 N N . ASP A 1 119 ? 13.737 4.509 -9.990 1.00 79.38 119 ASP A N 1
ATOM 939 C CA . ASP A 1 119 ? 13.734 5.492 -8.902 1.00 79.38 119 ASP A CA 1
ATOM 940 C C . ASP A 1 119 ? 15.064 6.268 -8.855 1.00 79.38 119 ASP A C 1
ATOM 942 O O . ASP A 1 119 ? 15.068 7.497 -8.817 1.00 79.38 119 ASP A O 1
ATOM 946 N N . ALA A 1 120 ? 16.213 5.588 -8.964 1.00 75.50 120 ALA A N 1
ATOM 947 C CA . ALA A 1 120 ? 17.521 6.249 -9.020 1.00 75.50 120 ALA A CA 1
ATOM 948 C C . ALA A 1 120 ? 17.687 7.174 -10.241 1.00 75.50 120 ALA A C 1
ATOM 950 O O . ALA A 1 120 ? 18.440 8.145 -10.183 1.00 75.50 120 ALA A O 1
ATOM 951 N N . MET A 1 121 ? 17.001 6.886 -11.350 1.00 72.62 121 MET A N 1
ATOM 952 C CA . MET A 1 121 ? 17.029 7.701 -12.566 1.00 72.62 121 MET A CA 1
ATOM 953 C C . MET A 1 121 ? 16.129 8.944 -12.464 1.00 72.62 121 MET A C 1
ATOM 955 O O . MET A 1 121 ? 16.432 9.972 -13.081 1.00 72.62 121 MET A O 1
ATOM 959 N N . PHE A 1 122 ? 15.056 8.865 -11.674 1.00 74.25 122 PHE A N 1
ATOM 960 C CA . PHE A 1 122 ? 14.121 9.964 -11.411 1.00 74.25 122 PHE A CA 1
ATOM 961 C C . PHE A 1 122 ? 14.416 10.741 -10.122 1.00 74.25 122 PHE A C 1
ATOM 963 O O . PHE A 1 122 ? 13.830 11.806 -9.908 1.00 74.25 122 PHE A O 1
ATOM 970 N N . ALA A 1 123 ? 15.369 10.276 -9.312 1.00 75.00 123 ALA A N 1
ATOM 971 C CA . ALA A 1 123 ? 15.845 10.968 -8.124 1.00 75.00 123 ALA A CA 1
ATOM 972 C C . ALA A 1 123 ? 16.185 12.438 -8.438 1.00 75.00 123 ALA A C 1
ATOM 974 O O . ALA A 1 123 ? 16.999 12.742 -9.314 1.00 75.00 123 ALA A O 1
ATOM 975 N N . GLY A 1 124 ? 15.532 13.363 -7.728 1.00 72.00 124 GLY A N 1
ATOM 976 C CA . GLY A 1 124 ? 15.692 14.810 -7.919 1.00 72.00 124 GLY A CA 1
ATOM 977 C C . GLY A 1 124 ? 14.766 15.458 -8.960 1.00 72.00 124 GLY A C 1
ATOM 978 O O . GLY A 1 124 ? 14.848 16.669 -9.149 1.00 72.00 124 GLY A O 1
ATOM 979 N N . ARG A 1 125 ? 13.872 14.701 -9.615 1.00 67.25 125 ARG A N 1
ATOM 980 C CA . ARG A 1 125 ? 12.797 15.229 -10.490 1.00 67.25 125 ARG A CA 1
ATOM 981 C C . ARG A 1 125 ? 11.382 14.966 -9.963 1.00 67.25 125 ARG A C 1
ATOM 983 O O . ARG A 1 125 ? 10.402 15.274 -10.637 1.00 67.25 125 ARG A O 1
ATOM 990 N N . GLU A 1 126 ? 11.278 14.439 -8.748 1.00 63.84 126 GLU A N 1
ATOM 991 C CA . GLU A 1 126 ? 10.027 13.996 -8.118 1.00 63.84 126 GLU A CA 1
ATOM 992 C C . GLU A 1 126 ? 8.994 15.131 -8.000 1.00 63.84 126 GLU A C 1
ATOM 994 O O . GLU A 1 126 ? 7.810 14.928 -8.261 1.00 63.84 126 GLU A O 1
ATOM 999 N N . GLU A 1 127 ? 9.452 16.350 -7.693 1.00 58.78 127 GLU A N 1
ATOM 1000 C CA . GLU A 1 127 ? 8.595 17.534 -7.534 1.00 58.78 127 GLU A CA 1
ATOM 1001 C C . GLU A 1 127 ? 7.996 18.031 -8.864 1.00 58.78 127 GLU A C 1
ATOM 1003 O O . GLU A 1 127 ? 6.947 18.670 -8.870 1.00 58.78 127 GLU A O 1
ATOM 1008 N N . GLN A 1 128 ? 8.633 17.719 -9.998 1.00 63.44 128 GLN A N 1
ATOM 1009 C CA . GLN A 1 128 ? 8.200 18.179 -11.326 1.00 63.44 128 GLN A CA 1
ATOM 1010 C C . GLN A 1 128 ? 7.223 17.219 -12.006 1.00 63.44 128 GLN A C 1
ATOM 1012 O O . GLN A 1 128 ? 6.437 17.656 -12.839 1.00 63.44 128 GLN A O 1
ATOM 1017 N N . ILE A 1 129 ? 7.290 15.931 -11.668 1.00 67.75 129 ILE A N 1
ATOM 1018 C CA . ILE A 1 129 ? 6.542 14.870 -12.354 1.00 67.75 129 ILE A CA 1
ATOM 1019 C C . ILE A 1 129 ? 5.298 14.472 -11.540 1.00 67.75 129 ILE A C 1
ATOM 1021 O O . ILE A 1 129 ? 4.281 14.105 -12.106 1.00 67.75 129 ILE A O 1
ATOM 1025 N N . GLY A 1 130 ? 5.299 14.629 -10.213 1.00 68.19 130 GLY A N 1
ATOM 1026 C CA . GLY A 1 130 ? 4.138 14.292 -9.382 1.00 68.19 130 GLY A CA 1
ATOM 1027 C C . GLY A 1 130 ? 3.871 12.779 -9.283 1.00 68.19 130 GLY A C 1
ATOM 1028 O O . GLY A 1 130 ? 4.174 11.992 -10.178 1.00 68.19 130 GLY A O 1
ATOM 1029 N N . GLU A 1 131 ? 3.290 12.343 -8.160 1.00 64.50 131 GLU A N 1
ATOM 1030 C CA . GLU A 1 131 ? 3.172 10.911 -7.815 1.00 64.50 131 GLU A CA 1
ATOM 1031 C C . GLU A 1 131 ? 2.378 10.107 -8.864 1.00 64.50 131 GLU A C 1
ATOM 1033 O O . GLU A 1 131 ? 2.780 9.014 -9.255 1.00 64.50 131 GLU A O 1
ATOM 1038 N N . ARG A 1 132 ? 1.283 10.676 -9.387 1.00 66.81 132 ARG A N 1
ATOM 1039 C CA . ARG A 1 132 ? 0.402 9.990 -10.346 1.00 66.81 132 ARG A CA 1
ATOM 1040 C C . ARG A 1 132 ? 1.046 9.782 -11.719 1.00 66.81 132 ARG A C 1
ATOM 1042 O O . ARG A 1 132 ? 0.790 8.765 -12.359 1.00 66.81 132 ARG A O 1
ATOM 1049 N N . GLU A 1 133 ? 1.838 10.742 -12.187 1.00 73.94 133 GLU A N 1
ATOM 1050 C CA . GLU A 1 133 ? 2.526 10.640 -13.479 1.00 73.94 133 GLU A CA 1
ATOM 1051 C C . GLU A 1 133 ? 3.713 9.680 -13.370 1.00 73.94 133 GLU A C 1
ATOM 1053 O O . GLU A 1 133 ? 3.925 8.851 -14.251 1.00 73.94 133 GLU A O 1
ATOM 1058 N N . MET A 1 134 ? 4.413 9.702 -12.232 1.00 76.31 134 MET A N 1
ATOM 1059 C CA . MET A 1 134 ? 5.497 8.774 -11.919 1.00 76.31 134 MET A CA 1
ATOM 1060 C C . MET A 1 134 ? 5.029 7.310 -11.894 1.00 76.31 134 MET A C 1
ATOM 1062 O O . MET A 1 134 ? 5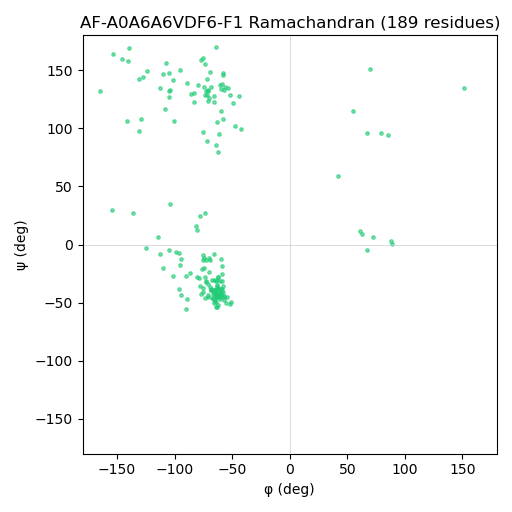.689 6.454 -12.482 1.00 76.31 134 MET A O 1
ATOM 1066 N N . ASP A 1 135 ? 3.860 7.020 -11.317 1.00 73.56 135 ASP A N 1
ATOM 1067 C CA . ASP A 1 135 ? 3.258 5.678 -11.361 1.00 73.56 135 ASP A CA 1
ATOM 1068 C C . ASP A 1 135 ? 2.912 5.233 -12.795 1.00 73.56 135 ASP A C 1
ATOM 1070 O O . ASP A 1 135 ? 3.047 4.055 -13.153 1.00 73.56 135 ASP A O 1
ATOM 1074 N N . MET A 1 136 ? 2.478 6.173 -13.639 1.00 73.88 136 MET A N 1
ATOM 1075 C CA . MET A 1 136 ? 2.141 5.907 -15.038 1.00 73.88 136 MET A CA 1
ATOM 1076 C C . MET A 1 136 ? 3.404 5.616 -15.865 1.00 73.88 136 MET A C 1
ATOM 1078 O O . MET A 1 136 ? 3.435 4.637 -16.614 1.00 73.88 136 MET A O 1
ATOM 1082 N N . LEU A 1 137 ? 4.471 6.395 -15.654 1.00 80.38 137 LEU A N 1
ATOM 1083 C CA . LEU A 1 137 ? 5.785 6.194 -16.272 1.00 80.38 137 LEU A CA 1
ATOM 1084 C C . LEU A 1 137 ? 6.423 4.872 -15.842 1.00 80.38 137 LEU A C 1
ATOM 1086 O O . LEU A 1 137 ? 6.943 4.137 -16.682 1.00 80.38 137 LEU A O 1
ATOM 1090 N N . TRP A 1 138 ? 6.347 4.543 -14.551 1.00 80.56 138 TRP A N 1
ATOM 1091 C CA . TRP A 1 138 ? 6.803 3.258 -14.029 1.00 80.56 138 TRP A CA 1
ATOM 1092 C C . TRP A 1 138 ? 6.094 2.099 -14.732 1.00 80.56 138 TRP A C 1
ATOM 1094 O O . TRP A 1 138 ? 6.743 1.170 -15.213 1.00 80.56 138 TRP A O 1
ATOM 1104 N N . SER A 1 139 ? 4.768 2.185 -14.857 1.00 75.75 139 SER A N 1
ATOM 1105 C CA . SER A 1 139 ? 3.957 1.153 -15.506 1.00 75.75 139 SER A CA 1
ATOM 1106 C C . SER A 1 139 ? 4.346 0.957 -16.976 1.00 75.75 139 SER A C 1
ATOM 1108 O O . SER A 1 139 ? 4.526 -0.178 -17.421 1.00 75.75 139 SER A O 1
ATOM 1110 N N . GLU A 1 140 ? 4.532 2.039 -17.739 1.00 78.31 140 GLU A N 1
ATOM 1111 C CA . GLU A 1 140 ? 4.948 1.949 -19.144 1.00 78.31 140 GLU A CA 1
ATOM 1112 C C . GLU A 1 140 ? 6.372 1.390 -19.292 1.00 78.31 140 GLU A C 1
ATOM 1114 O O . GLU A 1 140 ? 6.608 0.477 -20.093 1.00 78.31 140 GLU A O 1
ATOM 1119 N N . ALA A 1 141 ? 7.318 1.895 -18.496 1.00 78.12 141 ALA A N 1
ATOM 1120 C CA . ALA A 1 141 ? 8.707 1.445 -18.504 1.00 78.12 141 ALA A CA 1
ATOM 1121 C C . ALA A 1 141 ? 8.816 -0.042 -18.146 1.00 78.12 141 ALA A C 1
ATOM 1123 O O . ALA A 1 141 ? 9.532 -0.797 -18.808 1.00 78.12 141 ALA A O 1
ATOM 1124 N N . LEU A 1 142 ? 8.056 -0.486 -17.143 1.00 78.06 142 LEU A N 1
ATOM 1125 C CA . LEU A 1 142 ? 8.027 -1.877 -16.709 1.00 78.06 142 LEU A CA 1
ATOM 1126 C C . LEU A 1 142 ? 7.411 -2.789 -17.777 1.00 78.06 142 LEU A C 1
ATOM 1128 O O . LEU A 1 142 ? 7.948 -3.867 -18.032 1.00 78.06 142 LEU A O 1
ATOM 1132 N N . MET A 1 143 ? 6.361 -2.350 -18.479 1.00 78.00 143 MET A N 1
ATOM 1133 C CA . MET A 1 143 ? 5.800 -3.102 -19.610 1.00 78.00 143 MET A CA 1
ATOM 1134 C C . MET A 1 143 ? 6.807 -3.271 -20.755 1.00 78.00 143 MET A C 1
ATOM 1136 O O . MET A 1 143 ? 6.941 -4.365 -21.315 1.00 78.00 143 MET A O 1
ATOM 1140 N N . ARG A 1 144 ? 7.570 -2.219 -21.082 1.00 77.06 144 ARG A N 1
ATOM 1141 C CA . ARG A 1 144 ? 8.659 -2.297 -22.070 1.00 77.06 144 ARG A CA 1
ATOM 1142 C C . ARG A 1 144 ? 9.783 -3.219 -21.594 1.00 77.06 144 ARG A C 1
ATOM 1144 O O . ARG A 1 144 ? 10.307 -3.994 -22.398 1.00 77.06 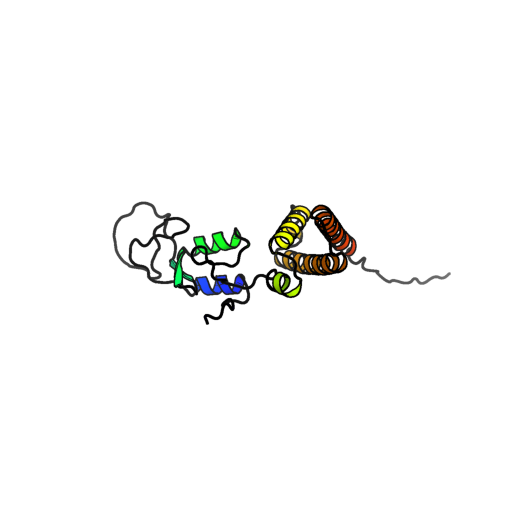144 ARG A O 1
ATOM 1151 N N . TYR A 1 145 ? 10.120 -3.181 -20.305 1.00 75.25 145 TYR A N 1
ATOM 1152 C CA . TYR A 1 145 ? 11.173 -4.011 -19.713 1.00 75.25 145 TYR A CA 1
ATOM 1153 C C . TYR A 1 145 ? 10.821 -5.485 -19.823 1.00 75.25 145 TYR A C 1
ATOM 1155 O O . TYR A 1 145 ? 11.549 -6.258 -20.441 1.00 75.25 145 TYR A O 1
ATOM 1163 N N . VAL A 1 146 ? 9.637 -5.835 -19.336 1.00 74.44 146 VAL A N 1
ATOM 1164 C CA . VAL A 1 146 ? 9.041 -7.164 -19.433 1.00 74.44 146 VAL A CA 1
ATOM 1165 C C . VAL A 1 146 ? 9.047 -7.691 -20.869 1.00 74.44 146 VAL A C 1
ATOM 1167 O O . VAL A 1 146 ? 9.478 -8.820 -21.109 1.00 74.44 146 VAL A O 1
ATOM 1170 N N . SER A 1 147 ? 8.575 -6.889 -21.830 1.00 73.50 147 SER A N 1
ATOM 1171 C CA . SER A 1 147 ? 8.521 -7.290 -23.241 1.00 73.50 147 SER A CA 1
ATOM 1172 C C . SER A 1 147 ? 9.923 -7.589 -23.778 1.00 73.50 147 SER A C 1
ATOM 1174 O O . SER A 1 147 ? 10.151 -8.609 -24.428 1.00 73.50 147 SER A O 1
ATOM 1176 N N . THR A 1 148 ? 10.888 -6.736 -23.436 1.00 70.94 148 THR A N 1
ATOM 1177 C CA . THR A 1 148 ? 12.272 -6.856 -23.902 1.00 70.94 148 THR A CA 1
ATOM 1178 C C . THR A 1 148 ? 12.988 -8.045 -23.263 1.00 70.94 148 THR A C 1
ATOM 1180 O O . THR A 1 148 ? 13.611 -8.823 -23.977 1.00 70.94 148 THR A O 1
ATOM 1183 N N . VAL A 1 149 ? 12.858 -8.253 -21.950 1.00 67.88 149 VAL A N 1
ATOM 1184 C CA . VAL A 1 149 ? 13.453 -9.396 -21.231 1.00 67.88 149 VAL A CA 1
ATOM 1185 C C . VAL A 1 149 ? 12.869 -10.720 -21.721 1.00 67.88 149 VAL A C 1
ATOM 1187 O O . VAL A 1 149 ? 13.614 -11.671 -21.968 1.00 67.88 149 VAL A O 1
ATOM 1190 N N . ARG A 1 150 ? 11.551 -10.784 -21.954 1.00 65.31 150 ARG A N 1
ATOM 1191 C CA . ARG A 1 150 ? 10.889 -11.988 -22.481 1.00 65.31 150 ARG A CA 1
ATOM 1192 C C . ARG A 1 150 ? 11.384 -12.362 -23.879 1.00 65.31 150 ARG A C 1
ATOM 1194 O O . ARG A 1 150 ? 11.505 -13.552 -24.179 1.00 65.31 150 ARG A O 1
ATOM 1201 N N . LEU A 1 151 ? 11.660 -11.368 -24.724 1.00 63.66 151 LEU A N 1
ATOM 1202 C CA . LEU A 1 151 ? 12.227 -11.578 -26.059 1.00 63.66 151 LEU A CA 1
ATOM 1203 C C . LEU A 1 151 ? 13.719 -11.922 -26.002 1.00 63.66 151 LEU A C 1
ATOM 1205 O O . LEU A 1 151 ? 14.161 -12.807 -26.731 1.00 63.66 151 LEU A O 1
ATOM 1209 N N . ALA A 1 152 ? 14.476 -11.259 -25.129 1.00 64.75 152 ALA A N 1
ATOM 1210 C CA . ALA A 1 152 ? 15.920 -11.429 -25.020 1.00 64.75 152 ALA A CA 1
ATOM 1211 C C . ALA A 1 152 ? 16.327 -12.756 -24.361 1.00 64.75 152 ALA A C 1
ATOM 1213 O O . ALA A 1 152 ? 17.401 -13.261 -24.672 1.00 64.75 152 ALA A O 1
ATOM 1214 N N . ARG A 1 153 ? 15.485 -13.327 -23.481 1.00 65.75 153 ARG A N 1
ATOM 1215 C CA . ARG A 1 153 ? 15.786 -14.529 -22.673 1.00 65.75 153 ARG A CA 1
ATOM 1216 C C . ARG A 1 153 ? 17.215 -14.500 -22.103 1.00 65.75 153 ARG A C 1
ATOM 1218 O O . ARG A 1 153 ? 18.007 -15.390 -22.421 1.00 65.75 153 ARG A O 1
ATOM 1225 N N . PRO A 1 154 ? 17.559 -13.480 -21.299 1.00 66.12 154 PRO A N 1
ATOM 1226 C CA . PRO A 1 154 ? 18.890 -13.381 -20.723 1.00 66.12 154 PRO A CA 1
ATOM 1227 C C . PRO A 1 154 ? 19.200 -14.650 -19.926 1.00 66.12 154 PRO A C 1
ATOM 1229 O O . PRO A 1 154 ? 18.357 -15.176 -19.198 1.00 66.12 154 PRO A O 1
ATOM 1232 N N . THR A 1 155 ? 20.411 -15.166 -20.103 1.00 71.81 155 THR A N 1
ATOM 1233 C CA . THR A 1 155 ? 20.862 -16.398 -19.435 1.00 71.81 155 THR A CA 1
ATOM 1234 C C . THR A 1 155 ? 21.712 -16.101 -18.205 1.00 71.81 155 THR A C 1
ATOM 1236 O O . THR A 1 155 ? 22.048 -17.006 -17.441 1.00 71.81 155 THR A O 1
ATOM 1239 N N . SER A 1 156 ? 22.039 -14.824 -17.995 1.00 74.38 156 SER A N 1
ATOM 1240 C CA . SER A 1 156 ? 22.855 -14.336 -16.893 1.00 74.38 156 SER A CA 1
ATOM 1241 C C . SER A 1 156 ? 22.327 -13.016 -16.324 1.00 74.38 156 SER A C 1
ATOM 1243 O O . SER A 1 156 ? 21.647 -12.242 -16.997 1.00 74.38 156 SER A O 1
ATOM 1245 N N . ILE A 1 157 ? 22.704 -12.743 -15.074 1.00 67.75 157 ILE A N 1
ATOM 1246 C CA . ILE A 1 157 ? 22.338 -11.519 -14.345 1.00 67.75 157 ILE A CA 1
ATOM 1247 C C . ILE A 1 157 ? 22.918 -10.266 -15.028 1.00 67.75 157 ILE A C 1
ATOM 1249 O O . ILE A 1 157 ? 22.289 -9.212 -15.035 1.00 67.75 157 ILE A O 1
ATOM 1253 N N . GLU A 1 158 ? 24.112 -10.360 -15.621 1.00 71.31 158 GLU A N 1
ATOM 1254 C CA . GLU A 1 158 ? 24.757 -9.223 -16.295 1.00 71.31 158 GLU A CA 1
ATOM 1255 C C . GLU A 1 158 ? 24.011 -8.811 -17.573 1.00 71.31 158 GLU A C 1
ATOM 1257 O O . GLU A 1 158 ? 23.841 -7.617 -17.839 1.00 71.31 158 GLU A O 1
ATOM 1262 N N . GLU A 1 159 ? 23.515 -9.788 -18.340 1.00 67.69 159 GLU A N 1
ATOM 1263 C CA . GLU A 1 159 ? 22.665 -9.541 -19.510 1.00 67.69 159 GLU A CA 1
ATOM 1264 C C . GLU A 1 159 ? 21.338 -8.902 -19.100 1.00 67.69 159 GLU A C 1
ATOM 1266 O O . GLU A 1 159 ? 20.900 -7.936 -19.723 1.00 67.69 159 GLU A O 1
ATOM 1271 N N . GLU A 1 160 ? 20.738 -9.383 -18.013 1.00 63.94 160 GLU A N 1
ATOM 1272 C CA . GLU A 1 160 ? 19.499 -8.833 -17.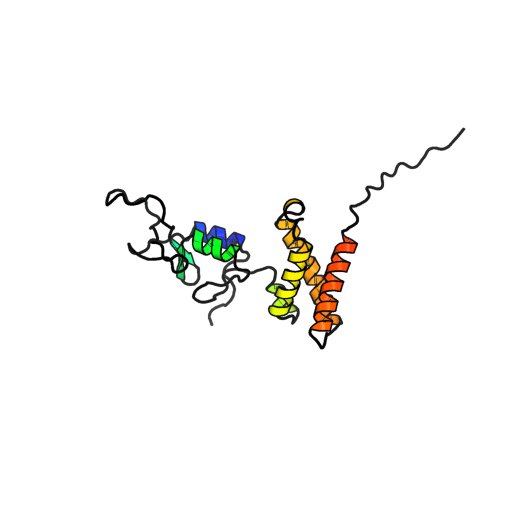468 1.00 63.94 160 GLU A CA 1
ATOM 1273 C C . GLU A 1 160 ? 19.663 -7.355 -17.066 1.00 63.94 160 GLU A C 1
ATOM 1275 O O . GLU A 1 160 ? 18.897 -6.490 -17.495 1.00 63.94 160 GLU A O 1
ATOM 1280 N N . GLN A 1 161 ? 20.742 -7.022 -16.348 1.00 66.75 161 GLN A N 1
ATOM 1281 C CA . GLN A 1 161 ? 21.083 -5.640 -15.991 1.00 66.75 161 GLN A CA 1
ATOM 1282 C C . GLN A 1 161 ? 21.404 -4.764 -17.212 1.00 66.75 161 GLN A C 1
ATOM 1284 O O . GLN A 1 161 ? 21.193 -3.548 -17.190 1.00 66.75 161 GLN A O 1
ATOM 1289 N N . SER A 1 162 ? 21.957 -5.344 -18.278 1.00 71.69 162 SER A N 1
ATOM 1290 C CA . SER A 1 162 ? 22.185 -4.642 -19.544 1.00 71.69 162 SER A CA 1
ATOM 1291 C C . SER A 1 162 ? 20.861 -4.283 -20.226 1.00 71.69 162 SER A C 1
ATOM 1293 O O . SER A 1 162 ? 20.661 -3.128 -20.611 1.00 71.69 162 SER A O 1
ATOM 1295 N N . VAL A 1 163 ? 19.921 -5.233 -20.288 1.00 68.69 163 VAL A N 1
ATOM 1296 C CA . VAL A 1 163 ? 18.572 -5.026 -20.836 1.00 68.69 163 VAL A CA 1
ATOM 1297 C C . VAL A 1 163 ? 17.797 -3.996 -20.012 1.00 68.69 163 VAL A C 1
ATOM 1299 O O . VAL A 1 163 ? 17.230 -3.073 -20.593 1.00 68.69 163 VAL A O 1
ATOM 1302 N N . ALA A 1 164 ? 17.835 -4.085 -18.679 1.00 65.38 164 ALA A N 1
ATOM 1303 C CA . ALA A 1 164 ? 17.191 -3.125 -17.778 1.00 65.38 164 ALA A CA 1
ATOM 1304 C C . ALA A 1 164 ? 17.648 -1.685 -18.049 1.00 65.38 164 ALA A C 1
ATOM 1306 O O . ALA A 1 164 ? 16.830 -0.795 -18.295 1.00 65.38 164 ALA A O 1
ATOM 1307 N N . ARG A 1 165 ? 18.970 -1.471 -18.118 1.00 67.50 165 ARG A N 1
ATOM 1308 C CA . ARG A 1 165 ? 19.561 -0.159 -18.421 1.00 67.50 165 ARG A CA 1
ATOM 1309 C C . ARG A 1 165 ? 19.208 0.340 -19.818 1.00 67.50 165 ARG A C 1
ATOM 1311 O O . ARG A 1 165 ? 18.995 1.538 -19.997 1.00 67.50 165 ARG A O 1
ATOM 1318 N N . HIS A 1 166 ? 19.171 -0.551 -20.807 1.00 69.56 166 HIS A N 1
ATOM 1319 C CA . HIS A 1 166 ? 18.803 -0.193 -22.174 1.00 69.56 166 HIS A CA 1
ATOM 1320 C C . HIS A 1 166 ? 17.339 0.248 -22.261 1.00 69.56 166 HIS A C 1
ATOM 1322 O O . HIS A 1 166 ? 17.058 1.310 -22.808 1.00 69.56 166 HIS A O 1
ATOM 1328 N N . VAL A 1 167 ? 16.417 -0.512 -21.669 1.00 68.69 167 VAL A N 1
ATOM 1329 C CA . VAL A 1 167 ? 14.988 -0.179 -21.683 1.00 68.69 167 VAL A CA 1
ATOM 1330 C C . VAL A 1 167 ? 14.708 1.116 -20.933 1.00 68.69 167 VAL A C 1
ATOM 1332 O O . VAL A 1 167 ? 13.963 1.953 -21.442 1.00 68.69 167 VAL A O 1
ATOM 1335 N N . ALA A 1 168 ? 15.325 1.314 -19.766 1.00 64.81 168 ALA A N 1
ATOM 1336 C CA . ALA A 1 168 ? 15.195 2.562 -19.023 1.00 64.81 168 ALA A CA 1
ATOM 1337 C C . ALA A 1 168 ? 15.641 3.763 -19.879 1.00 64.81 168 ALA A C 1
ATOM 1339 O O . ALA A 1 168 ? 14.921 4.750 -19.980 1.00 64.81 168 ALA A O 1
ATOM 1340 N N . ARG A 1 169 ? 16.769 3.642 -20.596 1.00 68.75 169 ARG A N 1
ATOM 1341 C CA . ARG A 1 169 ? 17.268 4.685 -21.509 1.00 68.75 169 ARG A CA 1
ATOM 1342 C C . ARG A 1 169 ? 16.332 4.951 -22.691 1.00 68.75 169 ARG A C 1
ATOM 1344 O O . ARG A 1 169 ? 15.976 6.095 -22.931 1.00 68.75 169 ARG A O 1
ATOM 1351 N N . VAL A 1 170 ? 15.896 3.910 -23.401 1.00 67.25 170 VAL A N 1
ATOM 1352 C CA . VAL A 1 170 ? 15.013 4.046 -24.578 1.00 67.25 170 VAL A CA 1
ATOM 1353 C C . VAL A 1 170 ? 13.634 4.587 -24.192 1.00 67.25 170 VAL A C 1
ATOM 1355 O O . VAL A 1 170 ? 12.994 5.293 -24.970 1.00 67.25 170 VAL A O 1
ATOM 1358 N N . THR A 1 171 ? 13.166 4.284 -22.981 1.00 65.88 171 THR A N 1
ATOM 1359 C CA . THR A 1 171 ? 11.932 4.874 -22.449 1.00 65.88 171 THR A CA 1
ATOM 1360 C C . THR A 1 171 ? 12.097 6.371 -22.195 1.00 65.88 171 THR A C 1
ATOM 1362 O O . THR A 1 171 ? 11.146 7.102 -22.404 1.00 65.88 171 THR A O 1
ATOM 1365 N N . MET A 1 172 ? 13.292 6.860 -21.858 1.00 61.22 172 MET A N 1
ATOM 1366 C CA . MET A 1 172 ? 13.556 8.297 -21.695 1.00 61.22 172 MET A CA 1
ATOM 1367 C C . MET A 1 172 ? 13.712 9.039 -23.026 1.00 61.22 172 MET A C 1
ATOM 1369 O O . MET A 1 172 ? 13.159 10.126 -23.180 1.00 61.22 172 MET A O 1
ATOM 1373 N N . ASP A 1 173 ? 14.428 8.464 -23.996 1.00 63.09 173 ASP A N 1
ATOM 1374 C CA . ASP A 1 173 ? 14.685 9.127 -25.287 1.00 63.09 173 ASP A CA 1
ATOM 1375 C C . ASP A 1 173 ? 13.386 9.392 -26.070 1.00 63.09 173 ASP A C 1
ATOM 1377 O O . ASP A 1 173 ? 13.291 10.371 -26.804 1.00 63.09 173 ASP A O 1
ATOM 1381 N N . GLY A 1 174 ? 12.348 8.572 -25.863 1.00 55.50 174 GLY A N 1
ATOM 1382 C CA . GLY A 1 174 ? 11.018 8.794 -26.441 1.00 55.50 174 GLY A CA 1
ATOM 1383 C C . GLY A 1 174 ? 10.201 9.922 -25.793 1.00 55.50 174 GLY A C 1
ATOM 1384 O O . GLY A 1 174 ? 9.172 10.293 -26.345 1.00 55.50 174 GLY A O 1
ATOM 1385 N N . TRP A 1 175 ? 10.634 10.450 -24.643 1.00 51.50 175 TRP A N 1
ATOM 1386 C CA . TRP A 1 175 ? 9.907 11.452 -23.848 1.00 51.50 175 TRP A CA 1
ATOM 1387 C C . TRP A 1 175 ? 10.728 12.726 -23.571 1.00 51.50 175 TRP A C 1
ATOM 1389 O O . TRP A 1 175 ? 10.221 13.674 -22.977 1.00 51.50 175 TRP A O 1
ATOM 1399 N N . ALA A 1 176 ? 11.990 12.777 -24.013 1.00 44.25 176 ALA A N 1
ATOM 1400 C CA . ALA A 1 176 ? 12.858 13.950 -23.900 1.00 44.25 176 ALA A CA 1
ATOM 1401 C C . ALA A 1 176 ? 12.517 15.078 -24.898 1.00 44.25 176 ALA A C 1
ATOM 1403 O O . ALA A 1 176 ? 13.054 16.179 -24.767 1.00 44.25 176 ALA A O 1
ATOM 1404 N N . GLU A 1 177 ? 11.623 14.843 -25.862 1.00 37.84 177 GLU A N 1
ATOM 1405 C CA . GLU A 1 177 ? 11.090 15.897 -26.726 1.00 37.84 177 GLU A CA 1
ATOM 1406 C C . GLU A 1 177 ? 9.696 16.320 -26.235 1.00 37.84 177 GLU A C 1
ATOM 1408 O O . GLU A 1 177 ? 8.727 15.580 -26.429 1.00 37.84 177 GLU A O 1
ATOM 1413 N N . PRO A 1 178 ? 9.540 17.505 -25.607 1.00 37.41 178 PRO A N 1
ATOM 1414 C CA . PRO A 1 178 ? 8.215 18.099 -25.495 1.00 37.41 178 PRO A CA 1
ATOM 1415 C C . PRO A 1 178 ? 7.650 18.285 -26.912 1.00 37.41 178 PRO A C 1
ATOM 1417 O O . PRO A 1 178 ? 8.427 18.557 -27.833 1.00 37.41 178 PRO A O 1
ATOM 1420 N N . PRO A 1 179 ? 6.324 18.180 -27.122 1.00 38.75 179 PRO A N 1
ATOM 1421 C CA . PRO A 1 179 ? 5.740 18.453 -28.422 1.00 38.75 179 PRO A CA 1
ATOM 1422 C C . PRO A 1 179 ? 6.106 19.885 -28.799 1.00 38.75 179 PRO A C 1
ATOM 1424 O O . PRO A 1 179 ? 5.614 20.852 -28.213 1.00 38.75 179 PRO A O 1
ATOM 1427 N N . ILE A 1 180 ? 7.009 20.018 -29.768 1.00 43.75 180 ILE A N 1
ATOM 1428 C CA . ILE A 1 180 ? 7.263 21.285 -30.424 1.00 43.75 180 ILE A CA 1
ATOM 1429 C C . ILE A 1 180 ? 5.936 21.601 -31.093 1.00 43.75 180 ILE A C 1
ATOM 1431 O O . ILE A 1 180 ? 5.522 20.930 -32.036 1.00 43.75 180 ILE A O 1
ATOM 1435 N N . HIS A 1 181 ? 5.207 22.551 -30.520 1.00 38.38 181 HIS A N 1
ATOM 1436 C CA . HIS A 1 181 ? 3.981 23.058 -31.096 1.00 38.38 181 HIS A CA 1
ATOM 1437 C C . HIS A 1 181 ? 4.384 23.664 -32.445 1.00 38.38 181 HIS A C 1
ATOM 1439 O O . HIS A 1 181 ? 4.875 24.792 -32.501 1.00 38.38 181 HIS A O 1
ATOM 1445 N N . GLU A 1 182 ? 4.256 22.887 -33.524 1.00 45.19 182 GLU A N 1
ATOM 1446 C CA . GLU A 1 182 ? 4.415 23.360 -34.892 1.00 45.19 182 GLU A CA 1
ATOM 1447 C C . GLU A 1 182 ? 3.297 24.370 -35.146 1.00 45.19 182 GLU A C 1
ATOM 1449 O O . GLU A 1 182 ? 2.204 24.063 -35.626 1.00 45.19 182 GLU A O 1
ATOM 1454 N N . GLY A 1 183 ? 3.580 25.614 -34.766 1.00 39.47 183 GLY A N 1
ATOM 1455 C CA . GLY A 1 183 ? 2.895 26.804 -35.218 1.00 39.47 183 GLY A CA 1
ATOM 1456 C C . GLY A 1 183 ? 3.096 26.936 -36.718 1.00 39.47 183 GLY A C 1
ATOM 1457 O O . GLY A 1 183 ? 3.930 27.698 -37.195 1.00 39.47 183 GLY A O 1
ATOM 1458 N N . CYS A 1 184 ? 2.297 26.168 -37.448 1.00 44.75 184 CYS A N 1
ATOM 1459 C CA . CYS A 1 184 ? 1.865 26.445 -38.797 1.00 44.75 184 CYS A CA 1
ATOM 1460 C C . CYS A 1 184 ? 1.380 27.900 -38.876 1.00 44.75 184 CYS A C 1
ATOM 1462 O O . CYS A 1 184 ? 0.250 28.203 -38.501 1.00 44.75 184 CYS A O 1
ATOM 1464 N N . VAL A 1 185 ? 2.207 28.792 -39.416 1.00 41.47 185 VAL A N 1
ATOM 1465 C CA . VAL A 1 185 ? 1.709 29.861 -40.283 1.00 41.47 185 VAL A CA 1
ATOM 1466 C C . VAL A 1 185 ? 2.574 29.848 -41.533 1.00 41.47 185 VAL A C 1
ATOM 1468 O O . VAL A 1 185 ? 3.700 30.339 -41.562 1.00 41.47 185 VAL A O 1
ATOM 1471 N N . ARG A 1 186 ? 2.029 29.196 -42.564 1.00 40.41 186 ARG A N 1
ATOM 1472 C CA . ARG A 1 186 ? 2.510 29.284 -43.941 1.00 40.41 186 ARG A CA 1
ATOM 1473 C C . ARG A 1 186 ? 2.465 30.739 -44.396 1.00 40.41 186 ARG A C 1
ATOM 1475 O O . ARG A 1 186 ? 1.575 31.492 -44.007 1.00 40.41 186 ARG A O 1
ATOM 1482 N N . GLY A 1 187 ? 3.434 31.083 -45.232 1.00 43.19 187 GLY A N 1
ATOM 1483 C CA . GLY A 1 187 ? 3.654 32.428 -45.729 1.00 43.19 187 GLY A CA 1
ATOM 1484 C C . GLY A 1 187 ? 2.535 33.004 -46.590 1.00 43.19 187 GLY A C 1
ATOM 1485 O O . GLY A 1 187 ? 1.647 32.304 -47.074 1.00 43.19 187 GLY A O 1
ATOM 1486 N N . VAL A 1 188 ? 2.683 34.299 -46.847 1.00 40.81 188 VAL A N 1
ATOM 1487 C CA . VAL A 1 188 ? 2.285 34.907 -48.112 1.00 40.81 188 VAL A CA 1
ATOM 1488 C C . VAL A 1 188 ? 3.483 35.708 -48.610 1.00 40.81 188 VAL A C 1
ATOM 1490 O O . VAL A 1 188 ? 3.877 36.720 -48.041 1.00 40.81 188 VAL A O 1
ATOM 1493 N N . GLU A 1 189 ? 4.087 35.154 -49.647 1.00 47.22 189 GLU A N 1
ATOM 1494 C CA . GLU A 1 189 ? 5.013 35.776 -50.581 1.00 47.22 189 GLU A CA 1
ATOM 1495 C C . GLU A 1 189 ? 4.191 36.682 -51.518 1.00 47.22 189 GLU A C 1
ATOM 1497 O O . GLU A 1 189 ? 3.153 36.225 -52.004 1.00 47.22 189 GLU A O 1
ATOM 1502 N N . LYS A 1 190 ? 4.646 37.915 -51.787 1.00 42.28 190 LYS A N 1
ATOM 1503 C CA . LYS A 1 190 ? 4.873 38.492 -53.135 1.00 42.28 190 LYS A CA 1
ATOM 1504 C C . LYS A 1 190 ? 4.722 40.018 -53.211 1.00 42.28 190 LYS A C 1
ATOM 1506 O O . LYS A 1 190 ? 3.717 40.565 -52.767 1.00 42.28 190 LYS A O 1
ATOM 1511 N N . ASP A 1 191 ? 5.724 40.566 -53.906 1.00 45.44 191 ASP A N 1
ATOM 1512 C CA . ASP A 1 191 ? 5.860 41.845 -54.627 1.00 45.44 191 ASP A CA 1
ATOM 1513 C C . ASP A 1 191 ? 5.986 43.158 -53.832 1.00 45.44 191 ASP A C 1
ATOM 1515 O O . ASP A 1 191 ? 5.015 43.613 -53.191 1.00 45.44 191 ASP A O 1
#

Radius of gyration: 24.15 Å; Cα contacts (8 Å, |Δi|>4): 180; chains: 1; bounding box: 40×65×90 Å

InterPro domains:
  IPR001841 Zinc finger, RING-type [PF13639] (54-89)
  IPR001841 Zinc finger, RING-type [PS50089] (31-89)
  IPR013083 Zinc finger, RING/FYVE/PHD-type [G3DSA:3.30.40.10] (8-95)

Nearest PDB structures (foldseek):
  2lmg-assembly1_A  TM=4.936E-01  e=5.336E+00  Homo sapiens
  4kbq-assembly1_C  TM=3.455E-0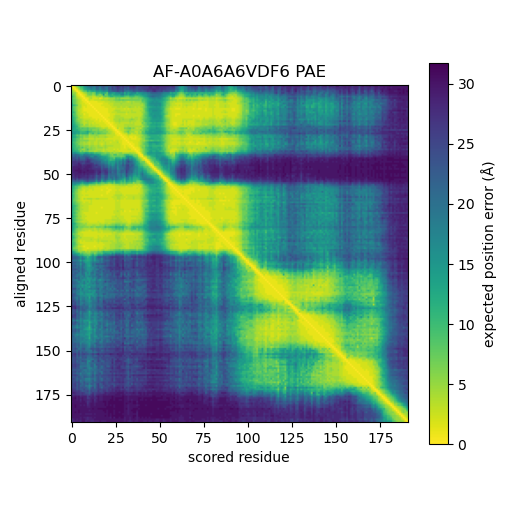1  e=6.449E+00  Homo sapiens

Foldseek 3Di:
DPPLPAPAADPVVLLVQQVVQFAADDFQDAFPQPRFTEDHPDPDPDDDDDDDPPTYFTWG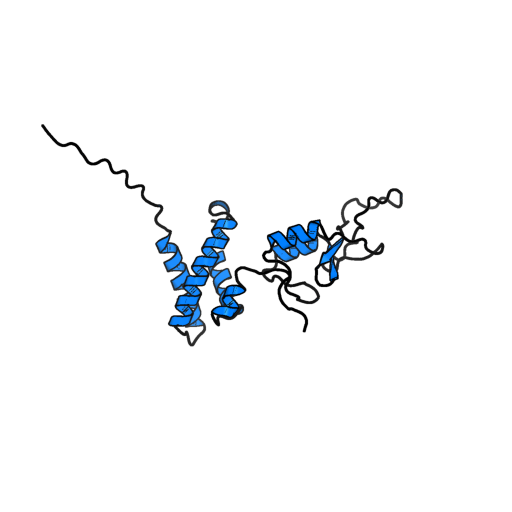AAPVRDIHGSVRVVVVVVPDVAQADPPPGRRNHDDLCVVCVVPQVDDPVLLVVLVVVLCVVCPPVCVVQDDVNSSVLSNVLSVQLSVQCSVVVDPDPVVSVVSSVVSSVVSVVVVVDDPPPPPDDDDDDDD

Mean predicted aligned error: 16.28 Å

Solvent-accessible surface area (backbone atoms only — not comparable to full-atom values): 11792 Å² total; per-residue (Å²): 132,83,79,83,69,44,86,24,82,26,68,65,59,47,53,59,46,48,75,72,29,58,37,80,61,63,89,79,40,56,19,85,85,80,66,39,42,39,36,49,81,64,88,78,80,80,87,83,78,98,71,78,99,77,64,77,32,48,27,20,49,46,97,86,69,52,64,34,24,48,66,54,54,49,50,48,55,72,76,38,93,63,52,41,42,93,86,82,55,50,57,48,27,44,52,90,61,55,72,44,42,78,75,61,77,51,51,78,63,57,55,50,55,50,46,55,55,50,51,66,70,46,62,94,45,58,89,80,54,39,74,71,52,48,54,51,50,50,53,53,48,48,52,52,36,51,54,50,48,65,73,63,60,60,90,47,73,69,53,44,54,49,49,48,54,49,42,57,49,58,55,44,68,75,61,72,63,72,84,75,78,80,78,82,73,79,84,85,88,83,136

pLDDT: mean 71.34, std 16.71, range [37.41, 93.81]

Organism: NCBI:txid1340428

Sequence (191 aa):
MANNDPPFESRTTFFEYLDNSKVDVTPGAKCDICHLTLTTSAPQVLQQAATSAEDHEVAVQLPCTHIFGRNCIETWKRQTPTPTCPMCRTVLYLTPEEPLIFFTGVSSREIRTFREQFDAMFAGREEQIGEREMDMLWSEALMRYVSTVRLARPTSIEEEQSVARHVARVTMDGWAEPPIHEGCVRGVEKD